Protein AF-A0A8J5IHJ0-F1 (afdb_monomer)

pLDDT: mean 72.09, std 21.09, range [28.72, 98.62]

Sequence (295 aa):
MRREESEAVAAFLEDISGFLDDEADQRTSTSAVTPAHHLAHSVSNETLASHVTNHNTVRQENEKQETTKGSLPEDEAEWKRALRNLKAGKRRDAYRKRLKAEWQTLRCEEVELAARLEDRRTRNQGGMAHSAWRAIAMRQLEGWRVAEAQQEKLKTAVKRRRELIQDAEDMIRKRLKEMDQVRGESSCLDKRIRPEPADKRLFEAYLNELDAIYARTDAVFQSCETEPKMGPYLNTTPLKKRDGDIEYYENVGVLHVPFDFKRTCLALWEITRQPYRQLDREEFNGVEDAENTIA

Secondary structure (DSSP, 8-state):
-HHHHHHHHHHHHHHHHHHHHHHHHHHHTT------------------------------------------SHHHHHHHHHHHHHHHHHHHHHHHHHHHHHHHHHHHHHHHHHHHHHHHHHHHHT-HHHHHHHHHHHHHHHHHHHHHHHHHHHHHHHHHHHHHHHHHHHHHHHHHHHHHHHHHH-TTS-------HHHHHHHHHHHHHHHHHHHHHHHHHHHS----EE--TTS-PPEEEEETTEEEEE--EE---SS-HHHHHHHHHHHHT-GGG-TTPPP-TT-S-TTT---

Foldseek 3Di:
DVVVVVVVVVVVVVVVVVVVVVVVVVVPVPDPDDDDDDDDDDDDDDDDDDDDDDDPDDDDDDDDDDDDDDDDDVVVVVVVVVVVVVVVVVVVVVVVVVVVVVVVVVVVVVVVVVVVVVVVVVVVVPPPVVVVVVVVVVVVVVVVVVVVVVVVVVVVVVVVVVVVVVVVVVVVVVVVVVVVVCVVVDVDPPPPVPPDPVNVVVVVVVVVVVVVVVVVVVVVVVVPPDDQDADDDPDDDFDFDDDPPDIDTHDRHDDDDPDDPVVVVVVVVVVVPDPVVPPDDDFDPPDPCPPPDTD

Organism: NCBI:txid2496075

Radius of gyration: 58.48 Å; Cα contacts (8 Å, |Δi|>4): 52; chains: 1; bounding box: 170×56×126 Å

Solvent-accessible surface area (backbone atoms only — not comparable to full-atom values): 18364 Å² total; per-residue (Å²): 107,81,64,61,52,52,50,52,52,48,54,53,51,50,53,51,47,52,60,51,48,62,60,46,56,72,60,57,80,76,68,90,78,89,84,86,84,88,83,78,90,79,90,78,91,84,88,85,88,83,88,82,79,86,77,87,78,87,74,90,74,89,80,80,93,80,88,84,86,89,80,79,72,54,69,65,52,48,52,54,48,52,53,50,49,51,52,49,46,53,51,52,53,53,50,52,52,50,53,52,50,52,51,51,51,52,52,52,50,50,55,51,51,52,50,52,49,50,53,51,46,57,59,56,74,65,32,68,64,60,55,48,50,50,52,50,52,53,51,49,52,52,51,49,53,54,51,50,57,50,48,53,54,49,52,53,51,51,50,52,53,49,51,52,50,51,52,50,50,50,51,51,54,48,52,51,52,48,53,54,52,49,50,73,80,41,90,76,79,76,71,64,81,67,64,48,79,64,52,48,50,50,52,52,49,52,51,53,52,47,51,54,50,50,52,51,50,49,52,50,56,64,67,48,86,62,79,71,43,84,48,76,87,85,78,69,77,60,48,78,45,71,60,90,92,47,74,46,68,51,76,65,73,40,83,85,68,97,54,58,69,69,63,46,52,53,52,51,55,56,56,74,67,42,71,92,79,48,96,84,72,78,81,54,86,86,55,96,54,64,88,86,47,92,83

Structure (mmCIF, N/CA/C/O backbone):
data_AF-A0A8J5IHJ0-F1
#
_entry.id   AF-A0A8J5IHJ0-F1
#
loop_
_atom_site.group_PDB
_atom_site.id
_atom_site.type_symbol
_atom_site.label_atom_id
_atom_site.label_alt_id
_atom_site.label_comp_id
_atom_site.label_asym_id
_atom_site.label_entity_id
_atom_site.label_seq_id
_atom_site.pdbx_PDB_ins_code
_atom_site.Cartn_x
_atom_site.Cartn_y
_atom_site.Cartn_z
_atom_site.occupancy
_atom_site.B_iso_or_equiv
_atom_site.auth_seq_id
_atom_site.auth_comp_id
_atom_site.auth_asym_id
_atom_site.auth_atom_id
_atom_site.pdbx_PDB_model_num
ATOM 1 N N . MET A 1 1 ? 14.275 -16.047 5.106 1.00 51.00 1 MET A N 1
ATOM 2 C CA . MET A 1 1 ? 13.501 -15.101 4.276 1.00 51.00 1 MET A CA 1
ATOM 3 C C . MET A 1 1 ? 14.128 -13.709 4.210 1.00 51.00 1 MET A C 1
ATOM 5 O O . MET A 1 1 ? 14.878 -13.484 3.281 1.00 51.00 1 MET A O 1
ATOM 9 N N . ARG A 1 2 ? 13.973 -12.801 5.194 1.00 55.19 2 ARG A N 1
ATOM 10 C CA . ARG A 1 2 ? 14.485 -11.409 5.061 1.00 55.19 2 ARG A CA 1
ATOM 11 C C . ARG A 1 2 ? 16.011 -11.234 4.917 1.00 55.19 2 ARG A C 1
ATOM 13 O O . ARG A 1 2 ? 16.433 -10.209 4.403 1.00 55.19 2 ARG A O 1
ATOM 20 N N . ARG A 1 3 ? 16.829 -12.183 5.394 1.00 57.03 3 ARG A N 1
ATOM 21 C CA . ARG A 1 3 ? 18.301 -12.132 5.246 1.00 57.03 3 ARG A CA 1
ATOM 22 C C . ARG A 1 3 ? 18.774 -12.634 3.882 1.00 57.03 3 ARG A C 1
ATOM 24 O O . ARG A 1 3 ? 19.629 -12.007 3.276 1.00 57.03 3 ARG A O 1
ATOM 31 N N . GLU A 1 4 ? 18.171 -13.711 3.395 1.00 63.69 4 GLU A N 1
ATOM 32 C CA . GLU A 1 4 ? 18.504 -14.301 2.091 1.00 63.69 4 GLU A CA 1
ATOM 33 C C . GLU A 1 4 ? 18.111 -13.354 0.951 1.00 63.69 4 GLU A C 1
ATOM 35 O O . GLU A 1 4 ? 18.852 -13.201 -0.010 1.00 63.69 4 GLU A O 1
ATOM 40 N N . GLU A 1 5 ? 16.993 -12.636 1.095 1.00 66.62 5 GLU A N 1
ATOM 41 C CA . GLU A 1 5 ? 16.577 -11.607 0.136 1.00 66.62 5 GLU A CA 1
ATOM 42 C C . GLU A 1 5 ? 17.522 -10.398 0.136 1.00 66.62 5 GLU A C 1
ATOM 44 O O . GLU A 1 5 ? 17.843 -9.878 -0.928 1.00 66.62 5 GLU A O 1
ATOM 49 N N . SER A 1 6 ? 18.023 -9.966 1.302 1.00 69.44 6 SER A N 1
ATOM 50 C CA . SER A 1 6 ? 19.007 -8.876 1.361 1.00 69.44 6 SER A CA 1
ATOM 51 C C . SER A 1 6 ? 20.364 -9.275 0.783 1.00 69.44 6 SER A C 1
ATOM 53 O O . SER A 1 6 ? 21.037 -8.443 0.185 1.00 69.44 6 SER A O 1
ATOM 55 N N . GLU A 1 7 ? 20.749 -10.541 0.935 1.00 74.56 7 GLU A N 1
ATOM 56 C CA . GLU A 1 7 ? 22.003 -11.084 0.410 1.00 74.56 7 GLU A CA 1
ATOM 57 C C . GLU A 1 7 ? 21.925 -11.278 -1.109 1.00 74.56 7 GLU A C 1
ATOM 59 O O . GLU A 1 7 ? 22.855 -10.919 -1.821 1.00 74.56 7 GLU A O 1
ATOM 64 N N . ALA A 1 8 ? 20.771 -11.712 -1.627 1.00 74.19 8 ALA A N 1
ATOM 65 C CA . ALA A 1 8 ? 20.515 -11.786 -3.063 1.00 74.19 8 ALA A CA 1
ATOM 66 C C . ALA A 1 8 ? 20.478 -10.399 -3.731 1.00 74.19 8 ALA A C 1
ATOM 68 O O . ALA A 1 8 ? 21.003 -10.229 -4.830 1.00 74.19 8 ALA A O 1
ATOM 69 N N . VAL A 1 9 ? 19.891 -9.393 -3.072 1.00 76.25 9 VAL A N 1
ATOM 70 C CA . VAL A 1 9 ? 19.887 -8.006 -3.571 1.00 76.25 9 VAL A CA 1
ATOM 71 C C . VAL A 1 9 ? 21.290 -7.398 -3.517 1.00 76.25 9 VAL A C 1
ATOM 73 O O . VAL A 1 9 ? 21.685 -6.724 -4.463 1.00 76.25 9 VAL A O 1
ATOM 76 N N . ALA A 1 10 ? 22.059 -7.661 -2.458 1.00 79.12 10 ALA A N 1
ATOM 77 C CA . ALA A 1 10 ? 23.455 -7.236 -2.367 1.00 79.12 10 ALA A CA 1
ATOM 78 C C . ALA A 1 10 ? 24.323 -7.879 -3.460 1.00 79.12 10 ALA A C 1
ATOM 80 O O . ALA A 1 10 ? 25.020 -7.154 -4.163 1.00 79.12 10 ALA A O 1
ATOM 81 N N . ALA A 1 11 ? 24.204 -9.193 -3.675 1.00 80.88 11 ALA A N 1
ATOM 82 C CA . ALA A 1 11 ? 24.932 -9.903 -4.727 1.00 80.88 11 ALA A CA 1
ATOM 83 C C . ALA A 1 11 ? 24.573 -9.392 -6.134 1.00 80.88 11 ALA A C 1
ATOM 85 O O . ALA A 1 11 ? 25.443 -9.235 -6.983 1.00 80.88 11 ALA A O 1
ATOM 86 N N . PHE A 1 12 ? 23.298 -9.075 -6.378 1.00 82.31 12 PHE A N 1
ATOM 87 C CA . PHE A 1 12 ? 22.853 -8.495 -7.647 1.00 82.31 12 PHE A CA 1
ATOM 88 C C . PHE A 1 12 ? 23.397 -7.077 -7.877 1.00 82.31 12 PHE A C 1
ATOM 90 O O . PHE A 1 12 ? 23.766 -6.725 -8.995 1.00 82.31 12 PHE A O 1
ATOM 97 N N . LEU A 1 13 ? 23.458 -6.249 -6.831 1.00 82.62 13 LEU A N 1
ATOM 98 C CA . LEU A 1 13 ? 24.040 -4.909 -6.926 1.00 82.62 13 LEU A CA 1
ATOM 99 C C . LEU A 1 13 ? 25.563 -4.954 -7.108 1.00 82.62 13 LEU A C 1
ATOM 101 O O . LEU A 1 13 ? 26.097 -4.108 -7.820 1.00 82.62 13 LEU A O 1
ATOM 105 N N . GLU A 1 14 ? 26.235 -5.946 -6.520 1.00 81.50 14 GLU A N 1
ATOM 106 C CA . GLU A 1 14 ? 27.671 -6.184 -6.689 1.00 81.50 14 GLU A CA 1
ATOM 107 C C . GLU A 1 14 ? 28.011 -6.617 -8.127 1.00 81.50 14 GLU A C 1
ATOM 109 O O . GLU A 1 14 ? 28.931 -6.069 -8.736 1.00 81.50 14 GLU A O 1
ATOM 114 N N . ASP A 1 15 ? 27.200 -7.498 -8.719 1.00 80.69 15 ASP A N 1
ATOM 115 C CA . ASP A 1 15 ? 27.321 -7.924 -10.123 1.00 80.69 15 ASP A CA 1
ATOM 116 C C . ASP A 1 15 ? 27.108 -6.749 -11.100 1.00 80.69 15 ASP A C 1
ATOM 118 O O . ASP A 1 15 ? 27.848 -6.574 -12.070 1.00 80.69 15 ASP A O 1
ATOM 122 N N . ILE A 1 16 ? 26.158 -5.852 -10.796 1.00 76.69 16 ILE A N 1
ATOM 123 C CA . ILE A 1 16 ? 25.953 -4.616 -11.569 1.00 76.69 16 ILE A CA 1
ATOM 124 C C . ILE A 1 16 ? 27.129 -3.647 -11.408 1.00 76.69 16 ILE A C 1
ATOM 126 O O . ILE A 1 16 ? 27.509 -3.007 -12.390 1.00 76.69 16 ILE A O 1
ATOM 130 N N . SER A 1 17 ? 27.707 -3.513 -10.209 1.00 74.12 17 SER A N 1
ATOM 131 C CA . SER A 1 17 ? 28.897 -2.672 -10.029 1.00 74.12 17 SER A CA 1
ATOM 132 C C . SER A 1 17 ? 30.105 -3.227 -10.779 1.00 74.12 17 SER A C 1
ATOM 134 O O . SER A 1 17 ? 30.751 -2.464 -11.486 1.00 74.12 17 SER A O 1
ATOM 136 N N . GLY A 1 18 ? 30.330 -4.546 -10.752 1.00 70.38 18 GLY A N 1
ATOM 137 C CA . GLY A 1 18 ? 31.399 -5.187 -11.521 1.00 70.38 18 GLY A CA 1
ATOM 138 C C . GLY A 1 18 ? 31.241 -4.975 -13.029 1.00 70.38 18 GLY A C 1
ATOM 139 O O . GLY A 1 18 ? 32.202 -4.637 -13.711 1.00 70.38 18 GLY A O 1
ATOM 140 N N . PHE A 1 19 ? 30.010 -5.052 -13.544 1.00 63.03 19 PHE A N 1
ATOM 141 C CA . PHE A 1 19 ? 29.715 -4.779 -14.954 1.00 63.03 19 PHE A CA 1
ATOM 142 C C . PHE A 1 19 ? 29.943 -3.308 -15.358 1.00 63.03 19 PHE A C 1
ATOM 144 O O . PHE A 1 19 ? 30.283 -3.023 -16.508 1.00 63.03 19 PHE A O 1
ATOM 151 N N . LEU A 1 20 ? 29.744 -2.361 -14.435 1.00 61.97 20 LEU A N 1
ATOM 152 C CA . LEU A 1 20 ? 29.983 -0.932 -14.668 1.00 61.97 20 LEU A CA 1
ATOM 153 C C . LEU A 1 20 ? 31.464 -0.553 -14.517 1.00 61.97 20 LEU A C 1
ATOM 155 O O . LEU A 1 20 ? 31.940 0.308 -15.261 1.00 61.97 20 LEU A O 1
ATOM 159 N N . ASP A 1 21 ? 32.190 -1.213 -13.616 1.00 61.81 21 ASP A N 1
ATOM 160 C CA . ASP A 1 21 ? 33.627 -1.016 -13.408 1.00 61.81 21 ASP A CA 1
ATOM 161 C C . ASP A 1 21 ? 34.455 -1.646 -14.547 1.00 61.81 21 ASP A C 1
ATOM 163 O O . ASP A 1 21 ? 35.392 -1.014 -15.041 1.00 61.81 21 ASP A O 1
ATOM 167 N N . ASP A 1 22 ? 34.026 -2.787 -15.105 1.00 52.09 22 ASP A N 1
ATOM 168 C CA . ASP A 1 22 ? 34.596 -3.364 -16.337 1.00 52.09 22 ASP A CA 1
ATOM 169 C C . ASP A 1 22 ? 34.427 -2.433 -17.564 1.00 52.09 22 ASP A C 1
ATOM 171 O O . ASP A 1 22 ? 35.231 -2.464 -18.505 1.00 52.09 22 ASP A O 1
ATOM 175 N N . GLU A 1 23 ? 33.408 -1.558 -17.569 1.00 51.25 23 GLU A N 1
ATOM 176 C CA . GLU A 1 23 ? 33.230 -0.520 -18.599 1.00 51.25 23 GLU A CA 1
ATOM 177 C C . GLU A 1 23 ? 34.094 0.731 -18.340 1.00 51.25 23 GLU A C 1
ATOM 179 O O . GLU A 1 23 ? 34.369 1.499 -19.273 1.00 51.25 23 GLU A O 1
ATOM 184 N N . ALA A 1 24 ? 34.528 0.948 -17.092 1.00 51.19 24 ALA A N 1
ATOM 185 C CA . ALA A 1 24 ? 35.381 2.060 -16.678 1.00 51.19 24 ALA A CA 1
ATOM 186 C C . ALA A 1 24 ? 36.876 1.754 -16.885 1.00 51.19 24 ALA A C 1
ATOM 188 O O . ALA A 1 24 ? 37.605 2.626 -17.370 1.00 51.19 24 ALA A O 1
ATOM 189 N N . ASP A 1 25 ? 37.319 0.516 -16.649 1.00 46.59 25 ASP A N 1
ATOM 190 C CA . ASP A 1 25 ? 38.717 0.096 -16.847 1.00 46.59 25 ASP A CA 1
ATOM 191 C C . ASP A 1 25 ? 39.128 0.007 -18.328 1.00 46.59 25 ASP A C 1
ATOM 193 O O . ASP A 1 25 ? 40.290 0.236 -18.690 1.00 46.59 25 ASP A O 1
ATOM 197 N N . GLN A 1 26 ? 38.161 -0.180 -19.234 1.00 49.53 26 GLN A N 1
ATOM 198 C CA . GLN A 1 26 ? 38.391 -0.017 -20.676 1.00 49.53 26 GLN A CA 1
ATOM 199 C C . GLN A 1 26 ? 38.564 1.452 -21.101 1.00 49.53 26 GLN A C 1
ATOM 201 O O . GLN A 1 26 ? 39.074 1.711 -22.191 1.00 49.53 26 GLN A O 1
ATOM 206 N N . ARG A 1 27 ? 38.174 2.428 -20.267 1.00 48.38 27 ARG A N 1
ATOM 207 C CA . ARG A 1 27 ? 38.328 3.868 -20.556 1.00 48.38 27 ARG A CA 1
ATOM 208 C C . ARG A 1 27 ? 39.596 4.476 -19.945 1.00 48.38 27 ARG A C 1
ATOM 210 O O . ARG A 1 27 ? 40.065 5.496 -20.446 1.00 48.38 27 ARG A O 1
ATOM 217 N N . THR A 1 28 ? 40.173 3.876 -18.903 1.00 42.22 28 THR A N 1
ATOM 218 C CA . THR A 1 28 ? 41.346 4.416 -18.181 1.00 42.22 28 THR A CA 1
ATOM 219 C C . THR A 1 28 ? 42.693 3.928 -18.722 1.00 42.22 28 THR A C 1
ATOM 221 O O . THR A 1 28 ? 43.698 4.618 -18.546 1.00 42.22 28 THR A O 1
ATOM 224 N N . SER A 1 29 ? 42.735 2.826 -19.481 1.00 40.38 29 SER A N 1
ATOM 225 C CA . SER A 1 29 ? 43.974 2.352 -20.132 1.00 40.38 29 SER A CA 1
ATOM 226 C C . SER A 1 29 ? 44.458 3.238 -21.300 1.00 40.38 29 SER A C 1
ATOM 228 O O . SER A 1 29 ? 45.589 3.095 -21.759 1.00 40.38 29 SER A O 1
ATOM 230 N N . THR A 1 30 ? 43.657 4.207 -21.754 1.00 41.47 30 THR A N 1
ATOM 231 C CA . THR A 1 30 ? 44.031 5.203 -22.777 1.00 41.47 30 THR A CA 1
ATOM 232 C C . THR A 1 30 ? 44.053 6.622 -22.211 1.00 41.47 30 THR A C 1
ATOM 234 O O . THR A 1 30 ? 43.478 7.539 -22.784 1.00 41.47 30 THR A O 1
ATOM 237 N N . SER A 1 31 ? 44.693 6.844 -21.064 1.00 38.94 31 SER A N 1
ATOM 238 C CA . SER A 1 31 ? 44.961 8.209 -20.595 1.00 38.94 31 SER A CA 1
ATOM 239 C C . SER A 1 31 ? 46.266 8.289 -19.808 1.00 38.94 31 SER A C 1
ATOM 241 O O . SER A 1 31 ? 46.284 8.528 -18.605 1.00 38.94 31 SER A O 1
ATOM 243 N N . ALA A 1 32 ? 47.383 8.139 -20.517 1.00 40.00 32 ALA A N 1
ATOM 244 C CA . ALA A 1 32 ? 48.682 8.617 -20.061 1.00 40.00 32 ALA A CA 1
ATOM 245 C C . ALA A 1 32 ? 49.351 9.431 -21.176 1.00 40.00 32 ALA A C 1
ATOM 247 O O . ALA A 1 32 ? 50.320 8.991 -21.786 1.00 40.00 32 ALA A O 1
ATOM 248 N N . VAL A 1 33 ? 48.826 10.631 -21.440 1.00 36.44 33 VAL A N 1
ATOM 249 C CA . VAL A 1 33 ? 49.627 11.740 -21.977 1.00 36.44 33 VAL A CA 1
ATOM 250 C C . VAL A 1 33 ? 49.230 13.010 -21.230 1.00 36.44 33 VAL A C 1
ATOM 252 O O . VAL A 1 33 ? 48.084 13.451 -21.261 1.00 36.44 33 VAL A O 1
ATOM 255 N N . THR A 1 34 ? 50.202 13.549 -20.506 1.00 34.00 34 THR A N 1
ATOM 256 C CA . THR A 1 34 ? 50.164 14.789 -19.731 1.00 34.00 34 THR A CA 1
ATOM 257 C C . THR A 1 34 ? 49.938 16.026 -20.617 1.00 34.00 34 THR A C 1
ATOM 259 O O . THR A 1 34 ? 50.354 16.028 -21.778 1.00 34.00 34 THR A O 1
ATOM 262 N N . PRO A 1 35 ? 49.323 17.102 -20.083 1.00 45.34 35 PRO A N 1
ATOM 263 C CA . PRO A 1 35 ? 48.942 18.275 -20.859 1.00 45.34 35 PRO A CA 1
ATOM 264 C C . PRO A 1 35 ? 49.877 19.486 -20.685 1.00 45.34 35 PRO A C 1
ATOM 266 O O . PRO A 1 35 ? 50.593 19.619 -19.697 1.00 45.34 35 PRO A O 1
ATOM 269 N N . ALA A 1 36 ? 49.686 20.412 -21.632 1.00 31.64 36 ALA A N 1
ATOM 270 C CA . ALA A 1 36 ? 49.948 21.853 -21.606 1.00 31.64 36 ALA A CA 1
ATOM 271 C C . ALA A 1 36 ? 51.378 22.343 -21.903 1.00 31.64 36 ALA A C 1
ATOM 273 O O . ALA A 1 36 ? 52.287 22.204 -21.101 1.00 31.64 36 ALA A O 1
ATOM 274 N N . HIS A 1 37 ? 51.521 23.074 -23.014 1.00 33.06 37 HIS A N 1
ATOM 275 C CA . HIS A 1 37 ? 51.575 24.537 -22.937 1.00 33.06 37 HIS A CA 1
ATOM 276 C C . HIS A 1 37 ? 50.974 25.189 -24.194 1.00 33.06 37 HIS A C 1
ATOM 278 O O . HIS A 1 37 ? 51.121 24.712 -25.316 1.00 33.06 37 HIS A O 1
ATOM 284 N N . HIS A 1 38 ? 50.238 26.267 -23.932 1.00 35.25 38 HIS A N 1
ATOM 285 C CA . HIS A 1 38 ? 49.479 27.108 -24.848 1.00 35.25 38 HIS A CA 1
ATOM 286 C C . HIS A 1 38 ? 50.356 27.823 -25.883 1.00 35.25 38 HIS A C 1
ATOM 288 O O . HIS A 1 38 ? 51.433 28.312 -25.552 1.00 35.25 38 HIS A O 1
ATOM 294 N N . LEU A 1 39 ? 49.822 28.009 -27.093 1.00 31.06 39 LEU A N 1
ATOM 295 C CA . LEU A 1 39 ? 50.312 29.000 -28.049 1.00 31.06 39 LEU A CA 1
ATOM 296 C C . LEU A 1 39 ? 49.137 29.864 -28.512 1.00 31.06 39 LEU A C 1
ATOM 298 O O . LEU A 1 39 ? 48.310 29.453 -29.323 1.00 31.06 39 LEU A O 1
ATOM 302 N N . ALA A 1 40 ? 49.072 31.062 -27.933 1.00 33.19 40 ALA A N 1
ATOM 303 C CA . ALA A 1 40 ? 48.407 32.204 -28.529 1.00 33.19 40 ALA A CA 1
ATOM 304 C C . ALA A 1 40 ? 49.374 32.886 -29.508 1.00 33.19 40 ALA A C 1
ATOM 306 O O . ALA A 1 40 ? 50.591 32.870 -29.331 1.00 33.19 40 ALA A O 1
ATOM 307 N N . HIS A 1 41 ? 48.781 33.463 -30.544 1.00 36.66 41 HIS A N 1
ATOM 308 C CA . HIS A 1 41 ? 49.383 34.219 -31.633 1.00 36.66 41 HIS A CA 1
ATOM 309 C C . HIS A 1 41 ? 50.489 35.203 -31.216 1.00 36.66 41 HIS A C 1
ATOM 311 O O . HIS A 1 41 ? 50.294 35.999 -30.303 1.00 36.66 41 HIS A O 1
ATOM 317 N N . SER A 1 42 ? 51.567 35.267 -32.005 1.00 28.72 42 SER A N 1
ATOM 318 C CA . SER A 1 42 ? 52.134 36.551 -32.434 1.00 28.72 42 SER A CA 1
ATOM 319 C C . SER A 1 42 ? 53.009 36.375 -33.675 1.00 28.72 42 SER A C 1
ATOM 321 O O . SER A 1 42 ? 53.866 35.496 -33.743 1.00 28.72 42 SER A O 1
ATOM 323 N N . VAL A 1 43 ? 52.746 37.222 -34.663 1.00 37.44 43 VAL A N 1
ATOM 324 C CA . VAL A 1 43 ? 53.529 37.426 -35.880 1.00 37.44 43 VAL A CA 1
ATOM 325 C C . VAL A 1 43 ? 54.728 38.302 -35.520 1.00 37.44 43 VAL A C 1
ATOM 327 O O . VAL A 1 43 ? 54.517 39.361 -34.943 1.00 37.44 43 VAL A O 1
ATOM 330 N N . SER A 1 44 ? 55.940 37.879 -35.892 1.00 32.47 44 SER A N 1
ATOM 331 C CA . SER A 1 44 ? 57.067 38.764 -36.226 1.00 32.47 44 SER A CA 1
ATOM 332 C C . SER A 1 44 ? 58.134 37.994 -37.016 1.00 32.47 44 SER A C 1
ATOM 334 O O . SER A 1 44 ? 58.869 37.167 -36.492 1.00 32.47 44 SER A O 1
ATOM 336 N N . ASN A 1 45 ? 58.138 38.253 -38.318 1.00 37.47 45 ASN A N 1
ATOM 337 C CA . ASN A 1 45 ? 59.278 38.404 -39.222 1.00 37.47 45 ASN A CA 1
ATOM 338 C C . ASN A 1 45 ? 60.661 38.582 -38.564 1.00 37.47 45 ASN A C 1
ATOM 340 O O . ASN A 1 45 ? 60.854 39.551 -37.843 1.00 37.47 45 ASN A O 1
ATOM 344 N N . GLU A 1 46 ? 61.639 37.755 -38.965 1.00 31.61 46 GLU A N 1
ATOM 345 C CA . GLU A 1 46 ? 62.953 38.219 -39.437 1.00 31.61 46 GLU A CA 1
ATOM 346 C C . GLU A 1 46 ? 63.775 37.114 -40.130 1.00 31.61 46 GLU A C 1
ATOM 348 O O . GLU A 1 46 ? 63.628 35.915 -39.906 1.00 31.61 46 GLU A O 1
ATOM 353 N N . THR A 1 47 ? 64.597 37.591 -41.053 1.00 38.84 47 THR A N 1
ATOM 354 C CA . THR A 1 47 ? 65.347 36.933 -42.123 1.00 38.84 47 THR A CA 1
ATOM 355 C C . THR A 1 47 ? 66.708 36.430 -41.635 1.00 38.84 47 THR A C 1
ATOM 357 O O . THR A 1 47 ? 67.409 37.224 -41.026 1.00 38.84 47 THR A O 1
ATOM 360 N N . LEU A 1 48 ? 67.156 35.212 -41.997 1.00 32.16 48 LEU A N 1
ATOM 361 C CA . LEU A 1 48 ? 68.537 34.955 -42.476 1.00 32.16 48 LEU A CA 1
ATOM 362 C C . LEU A 1 48 ? 68.804 33.494 -42.909 1.00 32.16 48 LEU A C 1
ATOM 364 O O . LEU A 1 48 ? 68.723 32.549 -42.136 1.00 32.16 48 LEU A O 1
ATOM 368 N N . ALA A 1 49 ? 69.146 33.388 -44.196 1.00 34.47 49 ALA A N 1
ATOM 369 C CA . ALA A 1 49 ? 69.986 32.432 -44.921 1.00 34.47 49 ALA A CA 1
ATOM 370 C C . ALA A 1 49 ? 70.357 31.057 -44.315 1.00 34.47 49 ALA A C 1
ATOM 372 O O . ALA A 1 49 ? 71.137 30.942 -43.377 1.00 34.47 49 ALA A O 1
ATOM 373 N N . SER A 1 50 ? 70.047 30.002 -45.073 1.00 35.22 50 SER A N 1
ATOM 374 C CA . SER A 1 50 ? 71.091 29.083 -45.556 1.00 35.22 50 SER A CA 1
ATOM 375 C C . SER A 1 50 ? 70.651 28.406 -46.857 1.00 35.22 50 SER A C 1
ATOM 377 O O . SER A 1 50 ? 69.725 27.604 -46.919 1.00 35.22 50 SER A O 1
ATOM 379 N N . HIS A 1 51 ? 71.327 28.813 -47.926 1.00 35.09 51 HIS A N 1
ATOM 380 C CA . HIS A 1 51 ? 71.264 28.252 -49.266 1.00 35.09 51 HIS A CA 1
ATOM 381 C C . HIS A 1 51 ? 71.977 26.888 -49.249 1.00 35.09 51 HIS A C 1
ATOM 383 O O . HIS A 1 51 ? 73.178 26.840 -48.990 1.00 35.09 51 HIS A O 1
ATOM 389 N N . VAL A 1 52 ? 71.280 25.790 -49.552 1.00 34.38 52 VAL A N 1
ATOM 390 C CA . VAL A 1 52 ? 71.931 24.546 -49.996 1.00 34.38 52 VAL A CA 1
ATOM 391 C C . VAL A 1 52 ? 71.547 24.332 -51.448 1.00 34.38 52 VAL A C 1
ATOM 393 O O . VAL A 1 52 ? 70.472 23.845 -51.791 1.00 34.38 52 VAL A O 1
ATOM 396 N N . THR A 1 53 ? 72.444 24.796 -52.304 1.00 33.28 53 THR A N 1
ATOM 397 C CA . THR A 1 53 ? 72.393 24.653 -53.751 1.00 33.28 53 THR A CA 1
ATOM 398 C C . THR A 1 53 ? 72.735 23.205 -54.106 1.00 33.28 53 THR A C 1
ATOM 400 O O . THR A 1 53 ? 73.837 22.734 -53.832 1.00 33.28 53 THR A O 1
ATOM 403 N N . ASN A 1 54 ? 71.791 22.496 -54.726 1.00 39.00 54 ASN A N 1
ATOM 404 C CA . ASN A 1 54 ? 72.052 21.229 -55.403 1.00 39.00 54 ASN A CA 1
ATOM 405 C C . ASN A 1 54 ? 72.983 21.482 -56.598 1.00 39.00 54 ASN A C 1
ATOM 407 O O . ASN A 1 54 ? 72.554 22.043 -57.604 1.00 39.00 54 ASN A O 1
ATOM 411 N N . HIS A 1 55 ? 74.235 21.034 -56.510 1.00 33.91 55 HIS A N 1
ATOM 412 C CA . HIS A 1 55 ? 75.102 20.880 -57.675 1.00 33.91 55 HIS A CA 1
ATOM 413 C C . HIS A 1 55 ? 75.058 19.426 -58.150 1.00 33.91 55 HIS A C 1
ATOM 415 O O . HIS A 1 55 ? 75.721 18.549 -57.603 1.00 33.91 55 HIS A O 1
ATOM 421 N N . ASN A 1 56 ? 74.279 19.186 -59.206 1.00 3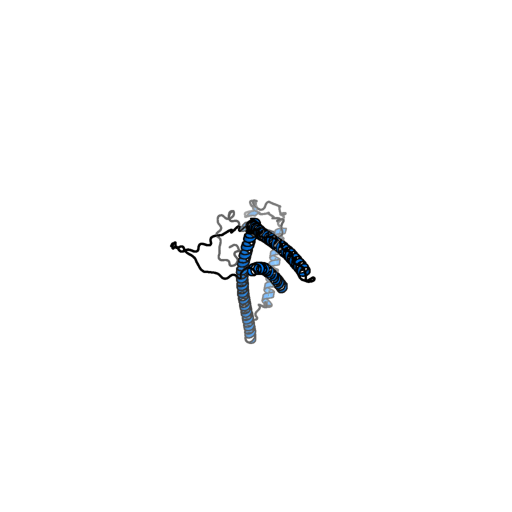8.34 56 ASN A N 1
ATOM 422 C CA . ASN A 1 56 ? 74.495 18.048 -60.091 1.00 38.34 56 ASN A CA 1
ATOM 423 C C . ASN A 1 56 ? 75.719 18.360 -60.959 1.00 38.34 56 ASN A C 1
ATOM 425 O O . ASN A 1 56 ? 75.618 19.119 -61.921 1.00 38.34 56 ASN A O 1
ATOM 429 N N . THR A 1 57 ? 76.865 17.769 -60.631 1.00 33.47 57 THR A N 1
ATOM 430 C CA . THR A 1 57 ? 78.040 17.770 -61.509 1.00 33.47 57 THR A CA 1
ATOM 431 C C . THR A 1 57 ? 78.036 16.482 -62.324 1.00 33.47 57 THR A C 1
ATOM 433 O O . THR A 1 57 ? 78.441 15.424 -61.847 1.00 33.47 57 THR A O 1
ATOM 436 N N . VAL A 1 58 ? 77.580 16.575 -63.573 1.00 38.16 58 VAL A N 1
ATOM 437 C CA . VAL A 1 58 ? 77.967 15.632 -64.627 1.00 38.16 58 VAL A CA 1
ATOM 438 C C . VAL A 1 58 ? 79.404 15.980 -65.008 1.00 38.16 58 VAL A C 1
ATOM 440 O O . VAL A 1 58 ? 79.647 17.017 -65.618 1.00 38.16 58 VAL A O 1
ATOM 443 N N . ARG A 1 59 ? 80.360 15.130 -64.631 1.00 32.66 59 ARG A N 1
ATOM 444 C CA . ARG A 1 59 ? 81.728 15.157 -65.156 1.00 32.66 59 ARG A CA 1
ATOM 445 C C . ARG A 1 59 ? 81.934 13.859 -65.926 1.00 32.66 59 ARG A C 1
ATOM 447 O O . ARG A 1 59 ? 82.112 12.798 -65.338 1.00 32.66 59 ARG A O 1
ATOM 454 N N . GLN A 1 60 ? 81.804 13.954 -67.248 1.00 40.25 60 GLN A N 1
ATOM 455 C CA . GLN A 1 60 ? 82.388 12.986 -68.166 1.00 40.25 60 GLN A CA 1
ATOM 456 C C . GLN A 1 60 ? 83.901 13.163 -68.106 1.00 40.25 60 GLN A C 1
ATOM 458 O O . GLN A 1 60 ? 84.405 14.204 -68.513 1.00 40.25 60 GLN A O 1
ATOM 463 N N . GLU A 1 61 ? 84.609 12.140 -67.646 1.00 34.06 61 GLU A N 1
ATOM 464 C CA . GLU A 1 61 ? 86.010 11.940 -67.993 1.00 34.06 61 GLU A CA 1
ATOM 465 C C . GLU A 1 61 ? 86.147 10.535 -68.569 1.00 34.06 61 GLU A C 1
ATOM 467 O O . GLU A 1 61 ? 85.969 9.524 -67.891 1.00 34.06 61 GLU A O 1
ATOM 472 N N . ASN A 1 62 ? 86.390 10.509 -69.879 1.00 39.84 62 ASN A N 1
ATOM 473 C CA . ASN A 1 62 ? 87.096 9.424 -70.534 1.00 39.84 62 ASN A CA 1
ATOM 474 C C . ASN A 1 62 ? 88.469 9.308 -69.877 1.00 39.84 62 ASN A C 1
ATOM 476 O O . ASN A 1 62 ? 89.182 10.303 -69.874 1.00 39.84 62 ASN A O 1
ATOM 480 N N . GLU A 1 63 ? 88.893 8.109 -69.485 1.00 37.25 63 GLU A N 1
ATOM 481 C CA . GLU A 1 63 ? 90.277 7.716 -69.740 1.00 37.25 63 GLU A CA 1
ATOM 482 C C . GLU A 1 63 ? 90.477 6.195 -69.725 1.00 37.25 63 GLU A C 1
ATOM 484 O O . GLU A 1 63 ? 90.201 5.485 -68.763 1.00 37.25 63 GLU A O 1
ATOM 489 N N . LYS A 1 64 ? 90.879 5.746 -70.917 1.00 36.81 64 LYS A N 1
ATOM 490 C CA . LYS A 1 64 ? 91.718 4.614 -71.314 1.00 36.81 64 LYS A CA 1
ATOM 491 C C . LYS A 1 64 ? 91.968 3.489 -70.303 1.00 36.81 64 LYS A C 1
ATOM 493 O O . LYS A 1 64 ? 92.609 3.645 -69.273 1.00 36.81 64 LYS A O 1
ATOM 498 N N . GLN A 1 65 ? 91.590 2.298 -70.763 1.00 40.12 65 GLN A N 1
ATOM 499 C CA . GLN A 1 65 ? 92.196 1.029 -70.384 1.00 40.12 65 GLN A CA 1
ATOM 500 C C . GLN A 1 65 ? 93.702 1.053 -70.666 1.00 40.12 65 GLN A C 1
ATOM 502 O O . GLN A 1 65 ? 94.097 1.280 -71.807 1.00 40.12 65 GLN A O 1
ATOM 507 N N . GLU A 1 66 ? 94.508 0.684 -69.675 1.00 38.72 66 GLU A N 1
ATOM 508 C CA . GLU A 1 66 ? 95.751 -0.043 -69.909 1.00 38.72 66 GLU A CA 1
ATOM 509 C C . GLU A 1 66 ? 95.860 -1.204 -68.921 1.00 38.72 66 GLU A C 1
ATOM 511 O O . GLU A 1 66 ? 95.508 -1.130 -67.746 1.00 38.72 66 GLU A O 1
ATOM 516 N N . THR A 1 67 ? 96.256 -2.329 -69.493 1.00 45.12 67 THR A N 1
ATOM 517 C CA . THR A 1 67 ? 96.312 -3.665 -68.921 1.00 45.12 67 THR A CA 1
ATOM 518 C C . THR A 1 67 ? 97.633 -3.898 -68.204 1.00 45.12 67 THR A C 1
ATOM 520 O O . THR A 1 67 ? 98.669 -3.781 -68.856 1.00 45.12 67 THR A O 1
ATOM 523 N N . THR A 1 68 ? 97.622 -4.436 -66.981 1.00 37.31 68 THR A N 1
ATOM 524 C CA . THR A 1 68 ? 98.738 -5.289 -66.541 1.00 37.31 68 THR A CA 1
ATOM 525 C C . THR A 1 68 ? 98.334 -6.295 -65.468 1.00 37.31 68 THR A C 1
ATOM 527 O O . THR A 1 68 ? 97.532 -6.031 -64.582 1.00 37.31 68 THR A O 1
ATOM 530 N N . LYS A 1 69 ? 98.882 -7.497 -65.641 1.00 43.50 69 LYS A N 1
ATOM 531 C CA . LYS A 1 69 ? 98.583 -8.769 -64.983 1.00 43.50 69 LYS A CA 1
ATOM 532 C C . LYS A 1 69 ? 99.108 -8.843 -63.543 1.00 43.50 69 LYS A C 1
ATOM 534 O O . LYS A 1 69 ? 100.225 -8.408 -63.291 1.00 43.50 69 LYS A O 1
ATOM 539 N N . GLY A 1 70 ? 98.400 -9.612 -62.709 1.00 39.28 70 GLY A N 1
ATOM 540 C CA . GLY A 1 70 ? 99.022 -10.501 -61.720 1.00 39.28 70 GLY A CA 1
ATOM 541 C C . GLY A 1 70 ? 98.703 -10.234 -60.248 1.00 39.28 70 GLY A C 1
ATOM 542 O O . GLY A 1 70 ? 99.524 -9.652 -59.557 1.00 39.28 70 GLY A O 1
ATOM 543 N N . SER A 1 71 ? 97.581 -10.766 -59.751 1.00 41.41 71 SER A N 1
ATOM 544 C CA . SER A 1 71 ? 97.466 -11.392 -58.420 1.00 41.41 71 SER A CA 1
ATOM 545 C C . SER A 1 71 ? 96.136 -12.155 -58.316 1.00 41.41 71 SER A C 1
ATOM 547 O O . SER A 1 71 ? 95.142 -11.774 -58.926 1.00 41.41 71 SER A O 1
ATOM 549 N N . LEU A 1 72 ? 96.158 -13.286 -57.613 1.00 50.03 72 LEU A N 1
ATOM 550 C CA . LEU A 1 72 ? 95.047 -14.215 -57.395 1.00 50.03 72 LEU A CA 1
ATOM 551 C C . LEU A 1 72 ? 93.996 -13.645 -56.400 1.00 50.03 72 LEU A C 1
ATOM 553 O O . LEU A 1 72 ? 94.162 -12.579 -55.823 1.00 50.03 72 LEU A O 1
ATOM 557 N N . PRO A 1 73 ? 92.985 -14.441 -56.031 1.00 52.50 73 PRO A N 1
ATOM 558 C CA . PRO A 1 73 ? 91.549 -14.375 -56.309 1.00 52.50 73 PRO A CA 1
ATOM 559 C C . PRO A 1 73 ? 90.755 -13.357 -55.447 1.00 52.50 73 PRO A C 1
ATOM 561 O O . PRO A 1 73 ? 89.526 -13.461 -55.352 1.00 52.50 73 PRO A O 1
ATOM 564 N N . GLU A 1 74 ? 91.425 -12.414 -54.778 1.00 58.47 74 GLU A N 1
ATOM 565 C CA . GLU A 1 74 ? 90.799 -11.511 -53.800 1.00 58.47 74 GLU A CA 1
ATOM 566 C C . GLU A 1 74 ? 89.830 -10.518 -54.446 1.00 58.47 74 GLU A C 1
ATOM 568 O O . GLU A 1 74 ? 88.697 -10.423 -53.980 1.00 58.47 74 GLU A O 1
ATOM 573 N N . ASP A 1 75 ? 90.177 -9.914 -55.583 1.00 66.31 75 ASP A N 1
ATOM 574 C CA . ASP A 1 75 ? 89.332 -8.907 -56.247 1.00 66.31 75 ASP A CA 1
ATOM 575 C C . ASP A 1 75 ? 88.002 -9.479 -56.763 1.00 66.31 75 ASP A C 1
ATOM 577 O O . ASP A 1 75 ? 86.938 -8.862 -56.656 1.00 66.31 75 ASP A O 1
ATOM 581 N N . GLU A 1 76 ? 88.015 -10.708 -57.288 1.00 72.75 76 GLU A N 1
ATOM 582 C CA . GLU A 1 76 ? 86.791 -11.361 -57.761 1.00 72.75 76 GLU A CA 1
ATOM 583 C C . GLU A 1 76 ? 85.927 -11.845 -56.584 1.00 72.75 76 GLU A C 1
ATOM 585 O O . GLU A 1 76 ? 84.689 -11.792 -56.627 1.00 72.75 76 GLU A O 1
ATOM 590 N N . ALA A 1 77 ? 86.564 -12.299 -55.499 1.00 78.06 77 ALA A N 1
ATOM 591 C CA . ALA A 1 77 ? 85.875 -12.652 -54.265 1.00 78.06 77 ALA A CA 1
ATOM 592 C C . ALA A 1 77 ? 85.249 -11.414 -53.605 1.00 78.06 77 ALA A C 1
ATOM 594 O O . ALA A 1 77 ? 84.105 -11.480 -53.146 1.00 78.06 77 ALA A O 1
ATOM 595 N N . GLU A 1 78 ? 85.949 -10.283 -53.604 1.00 80.94 78 GLU A N 1
ATOM 596 C CA . GLU A 1 78 ? 85.476 -8.988 -53.122 1.00 80.94 78 GLU A CA 1
ATOM 597 C C . GLU A 1 78 ? 84.330 -8.446 -53.966 1.00 80.94 78 GLU A C 1
ATOM 599 O O . GLU A 1 78 ? 83.287 -8.105 -53.406 1.00 80.94 78 GLU A O 1
ATOM 604 N N . TRP A 1 79 ? 84.428 -8.497 -55.295 1.00 81.81 79 TRP A N 1
ATOM 605 C CA . TRP A 1 79 ? 83.324 -8.136 -56.185 1.00 81.81 79 TRP A CA 1
ATOM 606 C C . TRP A 1 79 ? 82.081 -9.005 -55.940 1.00 81.81 79 TRP A C 1
ATOM 608 O O . TRP A 1 79 ? 80.957 -8.505 -55.814 1.00 81.81 79 TRP A O 1
ATOM 618 N N . LYS A 1 80 ? 82.255 -10.324 -55.774 1.00 86.50 80 LYS A N 1
ATOM 619 C CA . LYS A 1 80 ? 81.158 -11.248 -55.431 1.00 86.50 80 LYS A CA 1
ATOM 620 C C . LYS A 1 80 ? 80.583 -10.985 -54.033 1.00 86.50 80 LYS A C 1
ATOM 622 O O . LYS A 1 80 ? 79.387 -11.218 -53.825 1.00 86.50 80 LYS A O 1
ATOM 627 N N . ARG A 1 81 ? 81.384 -10.537 -53.059 1.00 84.50 81 ARG A N 1
ATOM 628 C CA . ARG A 1 81 ? 80.905 -10.105 -51.729 1.00 84.50 81 ARG A CA 1
ATOM 629 C C . ARG A 1 81 ? 80.135 -8.786 -51.831 1.00 84.50 81 ARG A C 1
ATOM 631 O O . ARG A 1 81 ? 79.024 -8.709 -51.313 1.00 84.50 81 ARG A O 1
ATOM 638 N N . ALA A 1 82 ? 80.650 -7.803 -52.567 1.00 86.19 82 ALA A N 1
ATOM 639 C CA . ALA A 1 82 ? 79.997 -6.519 -52.813 1.00 86.19 82 ALA A CA 1
ATOM 640 C C . ALA A 1 82 ? 78.641 -6.697 -53.513 1.00 86.19 82 ALA A C 1
ATOM 642 O O . ALA A 1 82 ? 77.630 -6.156 -53.063 1.00 86.19 82 ALA A O 1
ATOM 643 N N . LEU A 1 83 ? 78.569 -7.552 -54.539 1.00 88.12 83 LEU A N 1
ATOM 644 C CA . LEU A 1 83 ? 77.316 -7.873 -55.224 1.00 88.12 83 LEU A CA 1
ATOM 645 C C . LEU A 1 83 ? 76.307 -8.572 -54.297 1.00 88.12 83 LEU A C 1
ATOM 647 O O . LEU A 1 83 ? 75.110 -8.274 -54.345 1.00 88.12 83 LEU A O 1
ATOM 651 N N . ARG A 1 84 ? 76.766 -9.489 -53.433 1.00 88.56 84 ARG A N 1
ATOM 652 C CA . ARG A 1 84 ? 75.919 -10.134 -52.413 1.00 88.56 84 ARG A CA 1
ATOM 653 C C . ARG A 1 84 ? 75.401 -9.123 -51.390 1.00 88.56 84 ARG A C 1
ATOM 655 O O . ARG A 1 84 ? 74.211 -9.157 -51.077 1.00 88.56 84 ARG A O 1
ATOM 662 N N . ASN A 1 85 ? 76.244 -8.196 -50.942 1.00 89.81 85 ASN A N 1
ATOM 663 C CA . ASN A 1 85 ? 75.873 -7.120 -50.024 1.00 89.81 85 ASN A CA 1
ATOM 664 C C . ASN A 1 85 ? 74.870 -6.151 -50.657 1.00 89.81 85 ASN A C 1
ATOM 666 O O . ASN A 1 85 ? 73.874 -5.814 -50.024 1.00 89.81 85 ASN A O 1
ATOM 670 N N . LEU A 1 86 ? 75.051 -5.784 -51.926 1.00 92.31 86 LEU A N 1
ATOM 671 C CA . LEU A 1 86 ? 74.118 -4.931 -52.663 1.00 92.31 86 LEU A CA 1
ATOM 672 C C . LEU A 1 86 ? 72.762 -5.620 -52.873 1.00 92.31 86 LEU A C 1
ATOM 674 O O . LEU A 1 86 ? 71.713 -5.011 -52.667 1.00 92.31 86 LEU A O 1
ATOM 678 N N . LYS A 1 87 ? 72.752 -6.920 -53.202 1.00 92.75 87 LYS A N 1
ATOM 679 C CA . LYS A 1 87 ? 71.518 -7.727 -53.258 1.00 92.75 87 LYS A CA 1
ATOM 680 C C . LYS A 1 87 ? 70.854 -7.856 -51.880 1.00 92.75 87 LYS A C 1
ATOM 682 O O . LYS A 1 87 ? 69.631 -7.776 -51.783 1.00 92.75 87 LYS A O 1
ATOM 687 N N . ALA A 1 88 ? 71.626 -8.026 -50.805 1.00 91.69 88 ALA A N 1
ATOM 688 C CA . ALA A 1 88 ? 71.109 -8.041 -49.437 1.00 91.69 88 ALA A CA 1
ATOM 689 C C . ALA A 1 88 ? 70.533 -6.676 -49.019 1.00 91.69 88 ALA A C 1
ATOM 691 O O . ALA A 1 88 ? 69.464 -6.643 -48.415 1.00 91.69 88 ALA A O 1
ATOM 692 N N . GLY A 1 89 ? 71.178 -5.572 -49.406 1.00 93.38 89 GLY A N 1
ATOM 693 C CA . GLY A 1 89 ? 70.676 -4.206 -49.244 1.00 93.38 89 GLY A CA 1
ATOM 694 C C . GLY A 1 89 ? 69.336 -4.010 -49.947 1.00 93.38 89 GLY A C 1
ATOM 695 O O . GLY A 1 89 ? 68.355 -3.668 -49.296 1.00 93.38 89 GLY A O 1
ATOM 696 N N . LYS A 1 90 ? 69.241 -4.391 -51.230 1.00 94.69 90 LYS A N 1
ATOM 697 C CA . LYS A 1 90 ? 67.979 -4.359 -51.993 1.00 94.69 90 LYS A CA 1
ATOM 698 C C . LYS A 1 90 ? 66.851 -5.140 -51.309 1.00 94.69 90 LYS A C 1
ATOM 700 O O . LYS A 1 90 ? 65.719 -4.665 -51.274 1.00 94.69 90 LYS A O 1
ATOM 705 N N . ARG A 1 91 ? 67.145 -6.316 -50.736 1.00 94.56 91 ARG A N 1
ATOM 706 C CA . ARG A 1 91 ? 66.157 -7.103 -49.971 1.00 94.56 91 ARG A CA 1
ATOM 707 C C . ARG A 1 91 ? 65.720 -6.394 -48.687 1.00 94.56 91 ARG A C 1
ATOM 709 O O . ARG A 1 91 ? 64.527 -6.357 -48.404 1.00 94.56 91 ARG A O 1
ATOM 716 N N . ARG A 1 92 ? 66.659 -5.806 -47.938 1.00 94.50 92 ARG A N 1
ATOM 717 C CA . ARG A 1 92 ? 66.362 -5.027 -46.722 1.00 94.50 92 ARG A CA 1
ATOM 718 C C . ARG A 1 92 ? 65.504 -3.806 -47.039 1.00 94.50 92 ARG A C 1
ATOM 720 O O . ARG A 1 92 ? 64.541 -3.547 -46.327 1.00 94.50 92 ARG A O 1
ATOM 727 N N . ASP A 1 93 ? 65.804 -3.099 -48.121 1.00 95.00 93 ASP A N 1
ATOM 728 C CA . ASP A 1 93 ? 65.030 -1.927 -48.528 1.00 95.00 93 ASP A CA 1
ATOM 729 C C . ASP A 1 93 ? 63.638 -2.309 -49.035 1.00 95.00 93 ASP A C 1
ATOM 731 O O . ASP A 1 93 ? 62.665 -1.640 -48.694 1.00 95.00 93 ASP A O 1
ATOM 735 N N . ALA A 1 94 ? 63.509 -3.412 -49.779 1.00 94.94 94 ALA A N 1
ATOM 736 C CA . ALA A 1 94 ? 62.207 -3.949 -50.172 1.00 94.94 94 ALA A CA 1
ATOM 737 C C . ALA A 1 94 ? 61.357 -4.340 -48.950 1.00 94.94 94 ALA A C 1
ATOM 739 O O . ALA A 1 94 ? 60.176 -4.006 -48.899 1.00 94.94 94 ALA A O 1
ATOM 740 N N . TYR A 1 95 ? 61.960 -4.981 -47.944 1.00 96.06 95 TYR A N 1
ATOM 741 C CA . TYR A 1 95 ? 61.286 -5.316 -46.689 1.00 96.06 95 TYR A CA 1
ATOM 742 C C . TYR A 1 95 ? 60.845 -4.064 -45.919 1.00 96.06 95 TYR A C 1
ATOM 744 O O . TYR A 1 95 ? 59.680 -3.952 -45.553 1.00 96.06 95 TYR A O 1
ATOM 752 N N . ARG A 1 96 ? 61.729 -3.069 -45.751 1.00 96.62 96 ARG A N 1
ATOM 753 C CA . ARG A 1 96 ? 61.385 -1.791 -45.100 1.00 96.62 96 ARG A CA 1
ATOM 754 C C . ARG A 1 96 ? 60.259 -1.055 -45.825 1.00 96.62 96 ARG A C 1
ATOM 756 O O . ARG A 1 96 ? 59.443 -0.418 -45.172 1.00 96.62 96 ARG A O 1
ATOM 763 N N . LYS A 1 97 ? 60.215 -1.117 -47.161 1.00 96.25 97 LYS A N 1
ATOM 764 C CA . LYS A 1 97 ? 59.127 -0.526 -47.956 1.00 96.25 97 LYS A CA 1
ATOM 765 C C . LYS A 1 97 ? 57.794 -1.232 -47.709 1.00 96.25 97 LYS A C 1
ATOM 767 O O . LYS A 1 97 ? 56.805 -0.539 -47.508 1.00 96.25 97 LYS A O 1
ATOM 772 N N . ARG A 1 98 ? 57.775 -2.570 -47.676 1.00 96.81 98 ARG A N 1
ATOM 773 C CA . ARG A 1 98 ? 56.568 -3.348 -47.334 1.00 96.81 98 ARG A CA 1
ATOM 774 C C . ARG A 1 98 ? 56.079 -3.023 -45.931 1.00 96.81 98 ARG A C 1
ATOM 776 O O . ARG A 1 98 ? 54.931 -2.641 -45.777 1.00 96.81 98 ARG A O 1
ATOM 783 N N . LEU A 1 99 ? 56.985 -3.035 -44.956 1.00 96.50 99 LEU A N 1
ATOM 784 C CA . LEU A 1 99 ? 56.653 -2.725 -43.570 1.00 96.50 99 LEU A CA 1
ATOM 785 C C . LEU A 1 99 ? 56.100 -1.300 -43.411 1.00 96.50 99 LEU A C 1
ATOM 787 O O . LEU A 1 99 ? 55.147 -1.085 -42.675 1.00 96.50 99 LEU A O 1
ATOM 791 N N . LYS A 1 100 ? 56.664 -0.317 -44.128 1.00 97.12 100 LYS A N 1
ATOM 792 C CA . LYS A 1 100 ? 56.123 1.052 -44.149 1.00 97.12 100 LYS A CA 1
ATOM 793 C C . LYS A 1 100 ? 54.719 1.110 -44.749 1.00 97.12 100 LYS A C 1
ATOM 795 O O . LYS A 1 100 ? 53.890 1.836 -44.216 1.00 97.12 100 LYS A O 1
ATOM 800 N N . ALA A 1 101 ? 54.469 0.378 -45.834 1.00 96.69 101 ALA A N 1
ATOM 801 C CA . ALA A 1 101 ? 53.154 0.330 -46.465 1.00 96.69 101 ALA A CA 1
ATOM 802 C C . ALA A 1 101 ? 52.118 -0.334 -45.546 1.00 96.69 101 ALA A C 1
ATOM 804 O O . ALA A 1 101 ? 51.073 0.253 -45.308 1.00 96.69 101 ALA A O 1
ATOM 805 N N . GLU A 1 102 ? 52.442 -1.488 -44.959 1.00 97.12 102 GLU A N 1
ATOM 806 C CA . GLU A 1 102 ? 51.583 -2.192 -43.992 1.00 97.12 102 GLU A CA 1
ATOM 807 C C . GLU A 1 102 ? 51.282 -1.329 -42.764 1.00 97.12 102 GLU A C 1
ATOM 809 O O . GLU A 1 102 ? 50.156 -1.248 -42.287 1.00 97.12 102 GLU A O 1
ATOM 814 N N . TRP A 1 103 ? 52.283 -0.618 -42.254 1.00 97.25 103 TRP A N 1
ATOM 815 C CA . TRP A 1 103 ? 52.073 0.269 -41.120 1.00 97.25 103 TRP A CA 1
ATOM 816 C C . TRP A 1 103 ? 51.179 1.466 -41.464 1.00 97.25 103 TRP A C 1
ATOM 818 O O . TRP A 1 103 ? 50.380 1.903 -40.640 1.00 97.25 103 TRP A O 1
ATOM 828 N N . GLN A 1 104 ? 51.286 1.993 -42.685 1.00 97.12 104 GLN A N 1
ATOM 829 C CA . GLN A 1 104 ? 50.382 3.034 -43.169 1.00 97.12 104 GLN A CA 1
ATOM 830 C C . GLN A 1 104 ? 48.952 2.510 -43.333 1.00 97.12 104 GLN A C 1
ATOM 832 O O . GLN A 1 104 ? 48.027 3.195 -42.907 1.00 97.12 104 GLN A O 1
ATOM 837 N N . THR A 1 105 ? 48.762 1.307 -43.885 1.00 97.50 105 THR A N 1
ATOM 838 C CA . THR A 1 105 ? 47.423 0.717 -44.034 1.00 97.50 105 THR A CA 1
ATOM 839 C C . THR A 1 105 ? 46.780 0.463 -42.680 1.00 97.50 105 THR A C 1
ATOM 841 O O . THR A 1 105 ? 45.653 0.893 -42.468 1.00 97.50 105 THR A O 1
ATOM 844 N N . LEU A 1 106 ? 47.517 -0.118 -41.730 1.00 97.38 106 LEU A N 1
ATOM 845 C CA . LEU A 1 106 ? 47.010 -0.375 -40.380 1.00 97.38 106 LEU A CA 1
ATOM 846 C C . LEU A 1 106 ? 46.621 0.915 -39.654 1.00 97.38 106 LEU A C 1
ATOM 848 O O . LEU A 1 106 ? 45.607 0.948 -38.970 1.00 97.38 106 LEU A O 1
ATOM 852 N N . ARG A 1 107 ? 47.380 2.002 -39.837 1.00 96.50 107 ARG A N 1
ATOM 853 C CA . ARG A 1 107 ? 47.006 3.311 -39.282 1.00 96.50 107 ARG A CA 1
ATOM 854 C C . ARG A 1 107 ? 45.734 3.872 -39.899 1.00 96.50 107 ARG A C 1
ATOM 856 O O . ARG A 1 107 ? 44.926 4.461 -39.190 1.00 96.50 107 ARG A O 1
ATOM 863 N N . CYS A 1 108 ? 45.562 3.723 -41.210 1.00 96.81 108 CYS A N 1
ATOM 864 C CA . CYS A 1 108 ? 44.323 4.126 -41.867 1.00 96.81 108 CYS A CA 1
ATOM 865 C C . CYS A 1 108 ? 43.134 3.299 -41.357 1.00 96.81 108 CYS A C 1
ATOM 867 O O . CYS A 1 108 ? 42.096 3.875 -41.041 1.00 96.81 108 CYS A O 1
ATOM 869 N N . GLU A 1 109 ? 43.304 1.984 -41.214 1.00 97.31 109 GLU A N 1
ATOM 870 C CA . GLU A 1 109 ? 42.282 1.076 -40.681 1.00 97.31 109 GLU A CA 1
ATOM 871 C C . GLU A 1 109 ? 41.939 1.387 -39.221 1.00 97.31 109 GLU A C 1
ATOM 873 O O . GLU A 1 109 ? 40.767 1.419 -38.868 1.00 97.31 109 GLU A O 1
ATOM 878 N N . GLU A 1 110 ? 42.930 1.670 -38.375 1.00 97.44 110 GLU A N 1
ATOM 879 C CA . GLU A 1 110 ? 42.718 2.050 -36.975 1.00 97.44 110 GLU A CA 1
ATOM 880 C C . GLU A 1 110 ? 41.872 3.323 -36.866 1.00 97.44 110 GLU A C 1
ATOM 882 O O . GLU A 1 110 ? 40.885 3.349 -36.131 1.00 97.44 110 GLU A O 1
ATOM 887 N N . VAL A 1 111 ? 42.204 4.354 -37.650 1.00 97.44 111 VAL A N 1
ATOM 888 C CA . VAL A 1 111 ? 41.433 5.605 -37.693 1.00 97.44 111 VAL A CA 1
ATOM 889 C C . VAL A 1 111 ? 40.009 5.359 -38.197 1.00 97.44 111 VAL A C 1
ATOM 891 O O . VAL A 1 111 ? 39.054 5.888 -37.628 1.00 97.44 111 VAL A O 1
ATOM 894 N N . GLU A 1 112 ? 39.838 4.540 -39.235 1.00 97.31 112 GLU A N 1
ATOM 895 C CA . GLU A 1 112 ? 38.520 4.221 -39.787 1.00 97.31 112 GLU A CA 1
ATOM 896 C C . GLU A 1 112 ? 37.659 3.413 -38.806 1.00 97.31 112 GLU A C 1
ATOM 898 O O . GLU A 1 112 ? 36.478 3.707 -38.613 1.00 97.31 112 GLU A O 1
ATOM 903 N N . LEU A 1 113 ? 38.237 2.399 -38.163 1.00 96.88 113 LEU A N 1
ATOM 904 C CA . LEU A 1 113 ? 37.544 1.572 -37.180 1.00 96.88 113 LEU A CA 1
ATOM 905 C C . LEU A 1 113 ? 37.186 2.376 -35.931 1.00 96.88 113 LEU A C 1
ATOM 907 O O . LEU A 1 113 ? 36.070 2.233 -35.430 1.00 96.88 113 LEU A O 1
ATOM 911 N N . ALA A 1 114 ? 38.079 3.253 -35.469 1.00 95.75 114 ALA A N 1
ATOM 912 C CA . ALA A 1 114 ? 37.796 4.171 -34.372 1.00 95.75 114 ALA A CA 1
ATOM 913 C C . ALA A 1 114 ? 36.624 5.104 -34.715 1.00 95.75 114 ALA A C 1
ATOM 915 O O . ALA A 1 114 ? 35.686 5.220 -33.927 1.00 95.75 114 ALA A O 1
ATOM 916 N N . ALA A 1 115 ? 36.612 5.688 -35.919 1.00 95.31 115 ALA A N 1
ATOM 917 C CA . ALA A 1 115 ? 35.501 6.517 -36.385 1.00 95.31 115 ALA A CA 1
ATOM 918 C C . ALA A 1 115 ? 34.178 5.731 -36.448 1.00 95.31 115 ALA A C 1
ATOM 920 O O . ALA A 1 115 ? 33.157 6.187 -35.938 1.00 95.31 115 ALA A O 1
ATOM 921 N N . ARG A 1 116 ? 34.195 4.504 -36.988 1.00 94.19 116 ARG A N 1
ATOM 922 C CA . ARG A 1 116 ? 33.008 3.630 -37.047 1.00 94.19 116 ARG A CA 1
ATOM 923 C C . ARG A 1 116 ? 32.486 3.245 -35.662 1.00 94.19 116 ARG A C 1
ATOM 925 O O . ARG A 1 116 ? 31.275 3.101 -35.482 1.00 94.19 116 ARG A O 1
ATOM 932 N N . LEU A 1 117 ? 33.377 3.026 -34.695 1.00 91.94 117 LEU A N 1
ATOM 933 C CA . LEU A 1 117 ? 32.989 2.727 -33.319 1.00 91.94 117 LEU A CA 1
ATOM 934 C C . LEU A 1 117 ? 32.334 3.934 -32.657 1.00 91.94 117 LEU A C 1
ATOM 936 O O . LEU A 1 117 ? 31.271 3.763 -32.063 1.00 91.94 117 LEU A O 1
ATOM 940 N N . GLU A 1 118 ? 32.903 5.129 -32.807 1.00 88.81 118 GLU A N 1
ATOM 941 C CA . GLU A 1 118 ? 32.309 6.360 -32.277 1.00 88.81 118 GLU A CA 1
ATOM 942 C C . GLU A 1 118 ? 30.962 6.687 -32.937 1.00 88.81 118 GLU A C 1
ATOM 944 O O . GLU A 1 118 ? 29.989 6.977 -32.237 1.00 88.81 118 GLU A O 1
ATOM 949 N N . ASP A 1 119 ? 30.823 6.506 -34.250 1.00 87.25 119 ASP A N 1
ATOM 950 C CA . ASP A 1 119 ? 29.537 6.636 -34.951 1.00 87.25 119 ASP A CA 1
ATOM 951 C C . ASP A 1 119 ? 28.490 5.644 -34.424 1.00 87.25 119 ASP A C 1
ATOM 953 O O . ASP A 1 119 ? 27.324 5.986 -34.204 1.00 87.25 119 ASP A O 1
ATOM 957 N N . ARG A 1 120 ? 28.885 4.391 -34.165 1.00 83.62 120 ARG A N 1
ATOM 958 C CA . ARG A 1 120 ? 27.980 3.400 -33.567 1.00 83.62 120 ARG A CA 1
ATOM 959 C C . ARG A 1 120 ? 27.625 3.774 -32.131 1.00 83.62 120 ARG A C 1
ATOM 961 O O . ARG A 1 120 ? 26.485 3.569 -31.712 1.00 83.62 120 ARG A O 1
ATOM 968 N N . ARG A 1 121 ? 28.585 4.305 -31.371 1.00 77.88 121 ARG A N 1
ATOM 969 C CA . ARG A 1 121 ? 28.400 4.707 -29.976 1.00 77.88 121 ARG A CA 1
ATOM 970 C C . ARG A 1 121 ? 27.439 5.881 -29.885 1.00 77.88 121 ARG A C 1
ATOM 972 O O . ARG A 1 121 ? 26.487 5.796 -29.122 1.00 77.88 121 ARG A O 1
ATOM 979 N N . THR A 1 122 ? 27.620 6.919 -30.692 1.00 74.19 122 THR A N 1
ATOM 980 C CA . THR A 1 122 ? 26.716 8.078 -30.752 1.00 74.19 122 THR A CA 1
ATOM 981 C C . THR A 1 122 ? 25.313 7.674 -31.212 1.00 74.19 122 THR A C 1
ATOM 983 O O . THR A 1 122 ? 24.322 8.064 -30.590 1.00 74.19 122 THR A O 1
ATOM 986 N N . ARG A 1 123 ? 25.205 6.794 -32.217 1.00 71.19 123 ARG A N 1
ATOM 987 C CA . ARG A 1 123 ? 23.921 6.249 -32.687 1.00 71.19 123 ARG A CA 1
ATOM 988 C C . ARG A 1 123 ? 23.196 5.402 -31.633 1.00 71.19 123 ARG A C 1
ATOM 990 O O . ARG A 1 123 ? 21.972 5.463 -31.552 1.00 71.19 123 ARG A O 1
ATOM 997 N N . ASN A 1 124 ? 23.928 4.648 -30.809 1.00 67.75 124 ASN A N 1
ATOM 998 C CA . ASN A 1 124 ? 23.358 3.831 -29.730 1.00 67.75 124 ASN A CA 1
ATOM 999 C C . ASN A 1 124 ? 23.096 4.618 -28.433 1.00 67.75 124 ASN A C 1
ATOM 1001 O O . ASN A 1 124 ? 22.121 4.328 -27.743 1.00 67.75 124 ASN A O 1
ATOM 1005 N N . GLN A 1 125 ? 23.909 5.628 -28.107 1.00 64.44 125 GLN A N 1
ATOM 1006 C CA . GLN A 1 125 ? 23.724 6.498 -26.935 1.00 64.44 125 GLN A CA 1
ATOM 1007 C C . GLN A 1 125 ? 22.418 7.308 -27.010 1.00 64.44 125 GLN A C 1
ATOM 1009 O O . GLN A 1 125 ? 21.832 7.629 -25.976 1.00 64.44 125 GLN A O 1
ATOM 1014 N N . GLY A 1 126 ? 21.947 7.609 -28.224 1.00 58.88 126 GLY A N 1
ATOM 1015 C CA . GLY A 1 126 ? 20.701 8.333 -28.488 1.00 58.88 126 GLY A CA 1
ATOM 1016 C C . GLY A 1 126 ? 19.478 7.452 -28.760 1.00 58.88 126 GLY A C 1
ATOM 1017 O O . GLY A 1 126 ? 18.430 7.977 -29.136 1.00 58.88 126 GLY A O 1
ATOM 1018 N N . GLY A 1 127 ? 19.574 6.126 -28.603 1.00 73.69 127 GLY A N 1
ATOM 1019 C CA . GLY A 1 127 ? 18.435 5.240 -28.827 1.00 73.69 127 GLY A CA 1
ATOM 1020 C C . GLY A 1 127 ? 17.291 5.580 -27.871 1.00 73.69 127 GLY A C 1
ATOM 1021 O O . GLY A 1 127 ? 17.444 5.455 -26.658 1.00 73.69 127 GLY A O 1
ATOM 1022 N N . MET A 1 128 ? 16.130 5.969 -28.408 1.00 71.94 128 MET A N 1
ATOM 1023 C CA . MET A 1 128 ? 14.936 6.341 -27.630 1.00 71.94 128 MET A CA 1
ATOM 1024 C C . MET A 1 128 ? 14.529 5.271 -26.597 1.00 71.94 128 MET A C 1
ATOM 1026 O O . MET A 1 128 ? 13.971 5.587 -25.551 1.00 71.94 128 MET A O 1
ATOM 1030 N N . ALA A 1 129 ? 14.877 4.005 -26.847 1.00 81.31 129 ALA A N 1
ATOM 1031 C CA . ALA A 1 129 ? 14.729 2.915 -25.889 1.00 81.31 129 ALA A CA 1
ATOM 1032 C C . ALA A 1 129 ? 15.648 3.059 -24.658 1.00 81.31 129 ALA A C 1
ATOM 1034 O O . ALA A 1 129 ? 15.183 2.903 -23.536 1.00 81.31 129 ALA A O 1
ATOM 1035 N N . HIS A 1 130 ? 16.933 3.387 -24.830 1.00 82.06 130 HIS A N 1
ATOM 1036 C CA . HIS A 1 130 ? 17.877 3.540 -23.716 1.00 82.06 130 HIS A CA 1
ATOM 1037 C C . HIS A 1 130 ? 17.523 4.751 -22.839 1.00 82.06 130 HIS A C 1
ATOM 1039 O O . HIS A 1 130 ? 17.603 4.681 -21.611 1.00 82.06 130 HIS A O 1
ATOM 1045 N N . SER A 1 131 ? 17.104 5.867 -23.444 1.00 86.00 131 SER A N 1
ATOM 1046 C CA . SER A 1 131 ? 16.624 7.027 -22.684 1.00 86.00 131 SER A CA 1
ATOM 1047 C C . SER A 1 131 ? 15.312 6.727 -21.949 1.00 86.00 131 SER A C 1
ATOM 1049 O O . SER A 1 131 ? 15.176 7.113 -20.787 1.00 86.00 131 SER A O 1
ATOM 1051 N N . ALA A 1 132 ? 14.391 5.972 -22.560 1.00 91.12 132 ALA A N 1
ATOM 1052 C CA . ALA A 1 132 ? 13.166 5.514 -21.907 1.00 91.12 132 ALA A CA 1
ATOM 1053 C C . ALA A 1 132 ? 13.452 4.588 -20.712 1.00 91.12 132 ALA A C 1
ATOM 1055 O O . ALA A 1 132 ? 12.918 4.814 -19.628 1.00 91.12 132 ALA A O 1
ATOM 1056 N N . TRP A 1 133 ? 14.342 3.602 -20.860 1.00 93.25 133 TRP A N 1
ATOM 1057 C CA . TRP A 1 133 ? 14.748 2.724 -19.756 1.00 93.25 133 TRP A CA 1
ATOM 1058 C C . TRP A 1 133 ? 15.436 3.487 -18.627 1.00 93.25 133 TRP A C 1
ATOM 1060 O O . TRP A 1 133 ? 15.127 3.252 -17.461 1.00 93.25 133 TRP A O 1
ATOM 1070 N N . ARG A 1 134 ? 16.295 4.462 -18.954 1.00 93.25 134 ARG A N 1
ATOM 1071 C CA . ARG A 1 134 ? 16.890 5.359 -17.953 1.00 93.25 134 ARG A CA 1
ATOM 1072 C C . ARG A 1 134 ? 15.814 6.141 -17.195 1.00 93.25 134 ARG A C 1
ATOM 1074 O O . ARG A 1 134 ? 15.871 6.215 -15.972 1.00 93.25 134 ARG A O 1
ATOM 1081 N N . ALA A 1 135 ? 14.819 6.691 -17.890 1.00 94.88 135 ALA A N 1
ATOM 1082 C CA . ALA A 1 135 ? 13.712 7.408 -17.258 1.00 94.88 135 ALA A CA 1
ATOM 1083 C C . ALA A 1 135 ? 12.864 6.495 -16.356 1.00 94.88 135 ALA A C 1
ATOM 1085 O O . ALA A 1 135 ? 12.512 6.885 -15.242 1.00 94.88 135 ALA A O 1
ATOM 1086 N N . ILE A 1 136 ? 12.583 5.266 -16.800 1.00 96.06 136 ILE A N 1
ATOM 1087 C CA . ILE A 1 136 ? 11.868 4.261 -16.003 1.00 96.06 136 ILE A CA 1
ATOM 1088 C C . ILE A 1 136 ? 12.672 3.907 -14.750 1.00 96.06 136 ILE A C 1
ATOM 1090 O O . ILE A 1 136 ? 12.114 3.940 -13.655 1.00 96.06 136 ILE A O 1
ATOM 1094 N N . ALA A 1 137 ? 13.969 3.626 -14.885 1.00 97.50 137 ALA A N 1
ATOM 1095 C CA . ALA A 1 137 ? 14.841 3.295 -13.762 1.00 97.50 137 ALA A CA 1
ATOM 1096 C C . ALA A 1 137 ? 14.896 4.432 -12.731 1.00 97.50 137 ALA A C 1
ATOM 1098 O O . ALA A 1 137 ? 14.720 4.190 -11.539 1.00 97.50 137 ALA A O 1
ATOM 1099 N N . MET A 1 138 ? 15.041 5.684 -13.181 1.00 97.56 138 MET A N 1
ATOM 1100 C CA . MET A 1 138 ? 15.004 6.847 -12.288 1.00 97.56 138 MET A CA 1
ATOM 1101 C C . MET A 1 138 ? 13.656 6.985 -11.572 1.00 97.56 138 MET A C 1
ATOM 1103 O O . MET A 1 138 ? 13.623 7.234 -10.369 1.00 97.56 138 MET A O 1
ATOM 1107 N N . ARG A 1 139 ? 12.537 6.781 -12.280 1.00 97.31 139 ARG A N 1
ATOM 1108 C CA . ARG A 1 139 ? 11.198 6.833 -11.676 1.00 97.31 139 ARG A CA 1
ATOM 1109 C C . ARG A 1 139 ? 10.997 5.734 -10.633 1.00 97.31 139 ARG A C 1
ATOM 1111 O O . ARG A 1 139 ? 10.387 5.993 -9.600 1.00 97.31 139 ARG A O 1
ATOM 1118 N N . GLN A 1 140 ? 11.488 4.525 -10.898 1.00 97.69 140 GLN A N 1
ATOM 1119 C CA . GLN A 1 140 ? 11.417 3.414 -9.947 1.00 97.69 140 GLN A CA 1
ATOM 1120 C C . GLN A 1 140 ? 12.260 3.694 -8.704 1.00 97.69 140 GLN A C 1
ATOM 1122 O O . GLN A 1 140 ? 11.761 3.540 -7.595 1.00 97.69 140 GLN A O 1
ATOM 1127 N N . LEU A 1 141 ? 13.490 4.185 -8.883 1.00 97.44 141 LEU A N 1
ATOM 1128 C CA . LEU A 1 141 ? 14.372 4.558 -7.777 1.00 97.44 141 LEU A CA 1
ATOM 1129 C C . LEU A 1 141 ? 13.735 5.620 -6.873 1.00 97.44 141 LEU A C 1
ATOM 1131 O O . LEU A 1 141 ? 13.770 5.494 -5.652 1.00 97.44 141 LEU A O 1
ATOM 1135 N N . GLU A 1 142 ? 13.124 6.649 -7.459 1.00 97.88 142 GLU A N 1
ATOM 1136 C CA . GLU A 1 142 ? 12.424 7.670 -6.679 1.00 97.88 142 GLU A CA 1
ATOM 1137 C C . GLU A 1 142 ? 11.208 7.086 -5.944 1.00 97.88 142 GLU A C 1
ATOM 1139 O O . GLU A 1 142 ? 11.006 7.349 -4.759 1.00 97.88 142 GLU A O 1
ATOM 1144 N N . GLY A 1 143 ? 10.444 6.214 -6.608 1.00 97.81 143 GLY A N 1
ATOM 1145 C CA . GLY A 1 143 ? 9.346 5.480 -5.978 1.00 97.81 143 GLY A CA 1
ATOM 1146 C C . GLY A 1 143 ? 9.805 4.641 -4.781 1.00 97.81 143 GLY A C 1
ATOM 1147 O O . GLY A 1 143 ? 9.155 4.656 -3.735 1.00 97.81 143 GLY A O 1
ATOM 1148 N N . TRP A 1 144 ? 10.946 3.961 -4.903 1.00 98.06 144 TRP A N 1
ATOM 1149 C CA . TRP A 1 144 ? 11.538 3.175 -3.821 1.00 98.06 144 TRP A CA 1
ATOM 1150 C C . TRP A 1 144 ? 11.950 4.052 -2.642 1.00 98.06 144 TRP A C 1
ATOM 1152 O O . TRP A 1 144 ? 11.596 3.734 -1.510 1.00 98.06 144 TRP A O 1
ATOM 1162 N N . ARG A 1 145 ? 12.603 5.193 -2.890 1.00 98.12 145 ARG A N 1
ATOM 1163 C CA . ARG A 1 145 ? 12.987 6.146 -1.832 1.00 98.12 145 ARG A CA 1
ATOM 1164 C C . ARG A 1 145 ? 11.783 6.673 -1.058 1.00 98.12 145 ARG A C 1
ATOM 1166 O O . ARG A 1 145 ? 11.812 6.746 0.170 1.00 98.12 145 ARG A O 1
ATOM 1173 N N . VAL A 1 146 ? 10.706 7.026 -1.762 1.00 97.75 146 VAL A N 1
ATOM 1174 C CA . VAL A 1 146 ? 9.467 7.495 -1.124 1.00 97.75 146 VAL A CA 1
ATOM 1175 C C . VAL A 1 146 ? 8.843 6.387 -0.274 1.00 97.75 146 VAL A C 1
ATOM 1177 O O . VAL A 1 146 ? 8.454 6.641 0.869 1.00 97.75 146 VAL A O 1
ATOM 1180 N N . ALA A 1 147 ? 8.769 5.165 -0.804 1.00 96.94 147 ALA A N 1
ATOM 1181 C CA . ALA A 1 147 ? 8.229 4.018 -0.082 1.00 96.94 147 ALA A CA 1
ATOM 1182 C C . ALA A 1 147 ? 9.061 3.679 1.165 1.00 96.94 147 ALA A C 1
ATOM 1184 O O . ALA A 1 147 ? 8.496 3.448 2.232 1.00 96.94 147 ALA A O 1
ATOM 1185 N N . GLU A 1 148 ? 10.389 3.721 1.067 1.00 98.12 148 GLU A N 1
ATOM 1186 C CA . GLU A 1 148 ? 11.304 3.492 2.187 1.00 98.12 148 GLU A CA 1
ATOM 1187 C C . GLU A 1 148 ? 11.123 4.551 3.285 1.00 98.12 148 GLU A C 1
ATOM 1189 O O . GLU A 1 148 ? 10.946 4.219 4.461 1.00 98.12 148 GLU A O 1
ATOM 1194 N N . ALA A 1 149 ? 11.040 5.831 2.910 1.00 97.88 149 ALA A N 1
ATOM 1195 C CA . ALA A 1 149 ? 10.779 6.911 3.857 1.00 97.88 149 ALA A CA 1
ATOM 1196 C C . ALA A 1 149 ? 9.417 6.756 4.561 1.00 97.88 149 ALA A C 1
ATOM 1198 O O . ALA A 1 149 ? 9.290 7.030 5.759 1.00 97.88 149 ALA A O 1
ATOM 1199 N N . GLN A 1 150 ? 8.381 6.314 3.840 1.00 97.75 150 GLN A N 1
ATOM 1200 C CA . GLN A 1 150 ? 7.077 6.002 4.431 1.00 97.75 150 GLN A CA 1
ATOM 1201 C C . GLN A 1 150 ? 7.154 4.788 5.361 1.00 97.75 150 GLN A C 1
ATOM 1203 O O . GLN A 1 150 ? 6.589 4.816 6.455 1.00 97.75 150 GLN A O 1
ATOM 1208 N N . GLN A 1 151 ? 7.882 3.745 4.965 1.00 98.19 151 GLN A N 1
ATOM 1209 C CA . GLN A 1 151 ? 8.058 2.540 5.762 1.00 98.19 151 GLN A CA 1
ATOM 1210 C C . GLN A 1 151 ? 8.739 2.850 7.099 1.00 98.19 151 GLN A C 1
ATOM 1212 O O . GLN A 1 151 ? 8.271 2.383 8.136 1.00 98.19 151 GLN A O 1
ATOM 1217 N N . GLU A 1 152 ? 9.791 3.667 7.110 1.00 98.38 152 GLU A N 1
ATOM 1218 C CA . GLU A 1 152 ? 10.457 4.086 8.349 1.00 98.38 152 GLU A CA 1
ATOM 1219 C C . GLU A 1 152 ? 9.530 4.916 9.255 1.00 98.38 152 GLU A C 1
ATOM 1221 O O . GLU A 1 152 ? 9.447 4.684 10.467 1.00 98.38 152 GLU A O 1
ATOM 1226 N N . LYS A 1 153 ? 8.723 5.817 8.681 1.00 98.12 153 LYS A N 1
ATOM 1227 C CA . LYS A 1 153 ? 7.688 6.548 9.438 1.00 98.12 153 LYS A CA 1
ATOM 1228 C C . LYS A 1 153 ? 6.654 5.605 10.060 1.00 98.12 153 LYS A C 1
ATOM 1230 O O . LYS A 1 153 ? 6.284 5.773 11.220 1.00 98.12 153 LYS A O 1
ATOM 1235 N N . LEU A 1 154 ? 6.207 4.588 9.327 1.00 98.50 154 LEU A N 1
ATOM 1236 C CA . LEU A 1 154 ? 5.254 3.608 9.846 1.00 98.50 154 LEU A CA 1
ATOM 1237 C C . LEU A 1 154 ? 5.884 2.717 10.921 1.00 98.50 154 LEU A C 1
ATOM 1239 O O . LEU A 1 154 ? 5.274 2.517 11.969 1.00 98.50 154 LEU A O 1
ATOM 1243 N N . LYS A 1 155 ? 7.118 2.236 10.728 1.00 98.56 155 LYS A N 1
ATOM 1244 C CA . LYS A 1 155 ? 7.847 1.454 11.741 1.00 98.56 155 LYS A CA 1
ATOM 1245 C C . LYS A 1 155 ? 8.005 2.234 13.044 1.00 98.56 155 LYS A C 1
ATOM 1247 O O . LYS A 1 155 ? 7.747 1.689 14.117 1.00 98.56 155 LYS A O 1
ATOM 1252 N N . THR A 1 156 ? 8.389 3.508 12.964 1.00 98.44 156 THR A N 1
ATOM 1253 C CA . THR A 1 156 ? 8.523 4.366 14.151 1.00 98.44 156 THR A CA 1
ATOM 1254 C C . THR A 1 156 ? 7.175 4.620 14.825 1.00 98.44 156 THR A C 1
ATOM 1256 O O . THR A 1 156 ? 7.087 4.526 16.049 1.00 98.44 156 THR A O 1
ATOM 1259 N N . ALA A 1 157 ? 6.103 4.855 14.063 1.00 98.38 157 ALA A N 1
ATOM 1260 C CA . ALA A 1 157 ? 4.753 4.993 14.609 1.00 98.38 157 ALA A CA 1
ATOM 1261 C C . ALA A 1 157 ? 4.264 3.709 15.303 1.00 98.38 157 ALA A C 1
ATOM 1263 O O . ALA A 1 157 ? 3.744 3.774 16.416 1.00 98.38 157 ALA A O 1
ATOM 1264 N N . VAL A 1 158 ? 4.480 2.540 14.693 1.00 98.56 158 VAL A N 1
ATOM 1265 C CA . VAL A 1 158 ? 4.139 1.233 15.278 1.00 98.56 158 VAL A CA 1
ATOM 1266 C C . VAL A 1 158 ? 4.937 0.979 16.553 1.00 98.56 158 VAL A C 1
ATOM 1268 O O . VAL A 1 158 ? 4.366 0.511 17.536 1.00 98.56 158 VAL A O 1
ATOM 1271 N N . LYS A 1 159 ? 6.232 1.319 16.575 1.00 98.62 159 LYS A N 1
ATOM 1272 C CA . LYS A 1 159 ? 7.062 1.200 17.780 1.00 98.62 159 LYS A CA 1
ATOM 1273 C C . LYS A 1 159 ? 6.511 2.060 18.923 1.00 98.62 159 LYS A C 1
ATOM 1275 O O . LYS A 1 159 ? 6.286 1.532 20.004 1.00 98.62 159 LYS A O 1
ATOM 1280 N N . ARG A 1 160 ? 6.183 3.329 18.657 1.00 98.31 160 ARG A N 1
ATOM 1281 C CA . ARG A 1 160 ? 5.564 4.230 19.650 1.00 98.31 160 ARG A CA 1
ATOM 1282 C C . ARG A 1 160 ? 4.224 3.702 20.156 1.00 98.31 160 ARG A C 1
ATOM 1284 O O . ARG A 1 160 ? 3.947 3.738 21.346 1.00 98.31 160 ARG A O 1
ATOM 1291 N N . ARG A 1 161 ? 3.372 3.195 19.257 1.00 98.19 161 ARG A N 1
ATOM 1292 C CA . ARG A 1 161 ? 2.084 2.599 19.645 1.00 98.19 161 ARG A CA 1
ATOM 1293 C C . ARG A 1 161 ? 2.270 1.347 20.497 1.00 98.19 161 ARG A C 1
ATOM 1295 O O . ARG A 1 161 ? 1.520 1.165 21.445 1.00 98.19 161 ARG A O 1
ATOM 1302 N N . ARG A 1 162 ? 3.272 0.519 20.193 1.00 98.44 162 ARG A N 1
ATOM 1303 C CA . ARG A 1 162 ? 3.631 -0.641 21.015 1.00 98.44 162 ARG A CA 1
ATOM 1304 C C . ARG A 1 162 ? 4.056 -0.224 22.420 1.00 98.44 162 ARG A C 1
ATOM 1306 O O . ARG A 1 162 ? 3.571 -0.828 23.365 1.00 98.44 162 ARG A O 1
ATOM 1313 N N . GLU A 1 163 ? 4.913 0.788 22.542 1.00 98.31 163 GLU A N 1
ATOM 1314 C CA . GLU A 1 163 ? 5.351 1.331 23.838 1.00 98.31 163 GLU A CA 1
ATOM 1315 C C . GLU A 1 163 ? 4.142 1.818 24.655 1.00 98.31 163 GLU A C 1
ATOM 1317 O O . GLU A 1 163 ? 3.949 1.371 25.776 1.00 98.31 163 GLU A O 1
ATOM 1322 N N . LEU A 1 164 ? 3.234 2.595 24.051 1.00 98.38 164 LEU A N 1
ATOM 1323 C CA . LEU A 1 164 ? 2.005 3.045 24.723 1.00 98.38 164 LEU A CA 1
ATOM 1324 C C . LEU A 1 164 ? 1.103 1.896 25.194 1.00 98.38 164 LEU A C 1
ATOM 1326 O O . LEU A 1 164 ? 0.505 1.980 26.264 1.00 98.38 164 LEU A O 1
ATOM 1330 N N . ILE A 1 165 ? 0.968 0.839 24.387 1.00 98.31 165 ILE A N 1
ATOM 1331 C CA . ILE A 1 165 ? 0.188 -0.343 24.775 1.00 98.31 165 ILE A CA 1
ATOM 1332 C C . ILE A 1 165 ? 0.863 -1.041 25.957 1.00 98.31 165 ILE A C 1
ATOM 1334 O O . ILE A 1 165 ? 0.181 -1.377 26.918 1.00 98.31 165 ILE A O 1
ATOM 1338 N N . GLN A 1 166 ? 2.186 -1.212 25.923 1.00 98.38 166 GLN A N 1
ATOM 1339 C CA . GLN A 1 166 ? 2.939 -1.815 27.025 1.00 98.38 166 GLN A CA 1
ATOM 1340 C C . GLN A 1 166 ? 2.809 -0.999 28.315 1.00 98.38 166 GLN A C 1
ATOM 1342 O O . GLN A 1 166 ? 2.512 -1.575 29.358 1.00 98.38 166 GLN A O 1
ATOM 1347 N N . ASP A 1 167 ? 2.918 0.327 28.233 1.00 97.75 167 ASP A N 1
ATOM 1348 C CA . ASP A 1 167 ? 2.737 1.226 29.376 1.00 97.75 167 ASP A CA 1
ATOM 1349 C C . ASP A 1 167 ? 1.320 1.122 29.959 1.00 97.75 167 ASP A C 1
ATOM 1351 O O . ASP A 1 167 ? 1.137 1.052 31.178 1.00 97.75 167 ASP A O 1
ATOM 1355 N N . ALA A 1 168 ? 0.298 1.081 29.097 1.00 98.06 168 ALA A N 1
ATOM 1356 C CA . ALA A 1 168 ? -1.089 0.920 29.521 1.00 98.06 168 ALA A CA 1
ATOM 1357 C C . ALA A 1 168 ? -1.321 -0.444 30.182 1.00 98.06 168 ALA A C 1
ATOM 1359 O O . ALA A 1 168 ? -1.958 -0.527 31.235 1.00 98.06 168 ALA A O 1
ATOM 1360 N N . GLU A 1 169 ? -0.778 -1.512 29.601 1.00 97.94 169 GLU A N 1
ATOM 1361 C CA . GLU A 1 169 ? -0.838 -2.841 30.191 1.00 97.94 169 GLU A CA 1
ATOM 1362 C C . GLU A 1 169 ? -0.124 -2.896 31.549 1.00 97.94 169 GLU A C 1
ATOM 1364 O O . GLU A 1 169 ? -0.650 -3.490 32.490 1.00 97.94 169 GLU A O 1
ATOM 1369 N N . ASP A 1 170 ? 1.043 -2.267 31.685 1.00 97.44 170 ASP A N 1
ATOM 1370 C CA . ASP A 1 170 ? 1.795 -2.212 32.940 1.00 97.44 170 ASP A CA 1
ATOM 1371 C C . ASP A 1 170 ? 1.068 -1.394 34.004 1.00 97.44 170 ASP A C 1
ATOM 1373 O O . ASP A 1 170 ? 1.008 -1.811 35.164 1.00 97.44 170 ASP A O 1
ATOM 1377 N N . MET A 1 171 ? 0.432 -0.285 33.622 1.00 96.94 171 MET A N 1
ATOM 1378 C CA . MET A 1 171 ? -0.441 0.480 34.508 1.00 96.94 171 MET A CA 1
ATOM 1379 C C . MET A 1 171 ? -1.621 -0.370 34.997 1.00 96.94 171 MET A C 1
ATOM 1381 O O . MET 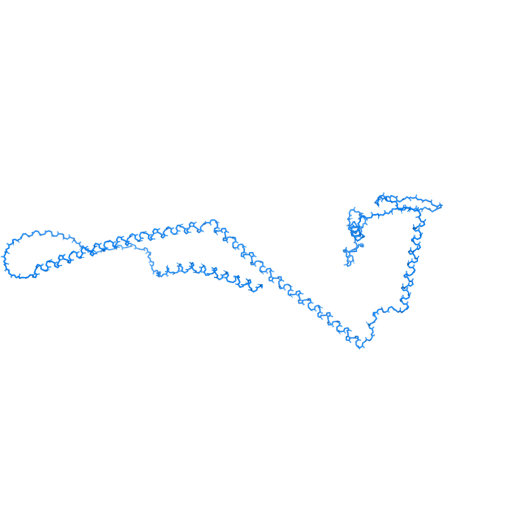A 1 171 ? -1.915 -0.372 36.193 1.00 96.94 171 MET A O 1
ATOM 1385 N N . ILE A 1 172 ? -2.284 -1.113 34.104 1.00 96.25 172 ILE A N 1
ATOM 1386 C CA . ILE A 1 172 ? -3.393 -2.008 34.468 1.00 96.25 172 ILE A CA 1
ATOM 1387 C C . ILE A 1 172 ? -2.894 -3.118 35.398 1.00 96.25 172 ILE A C 1
ATOM 1389 O O . ILE A 1 172 ? -3.491 -3.349 36.450 1.00 96.25 172 ILE A O 1
ATOM 1393 N N . ARG A 1 173 ? -1.769 -3.767 35.067 1.00 95.88 173 ARG A N 1
ATOM 1394 C CA . ARG A 1 173 ? -1.141 -4.800 35.906 1.00 95.88 173 ARG A CA 1
ATOM 1395 C C . ARG A 1 173 ? -0.772 -4.257 37.286 1.00 95.88 173 ARG A C 1
ATOM 1397 O O . ARG A 1 173 ? -0.976 -4.949 38.281 1.00 95.88 173 ARG A O 1
ATOM 1404 N N . LYS A 1 174 ? -0.248 -3.030 37.366 1.00 94.88 174 LYS A N 1
ATOM 1405 C CA . LYS A 1 174 ? 0.093 -2.368 38.631 1.00 94.88 174 LYS A CA 1
ATOM 1406 C C . LYS A 1 174 ? -1.154 -2.089 39.466 1.00 94.88 174 LYS A C 1
ATOM 1408 O O . LYS A 1 174 ? -1.179 -2.483 40.626 1.00 94.88 174 LYS A O 1
ATOM 1413 N N . ARG A 1 175 ? -2.206 -1.515 38.872 1.00 92.38 175 ARG A N 1
ATOM 1414 C CA . ARG A 1 175 ? -3.486 -1.279 39.563 1.00 92.38 175 ARG A CA 1
ATOM 1415 C C . ARG A 1 175 ? -4.120 -2.572 40.059 1.00 92.38 175 ARG A C 1
ATOM 1417 O O . ARG A 1 175 ? -4.610 -2.607 41.179 1.00 92.38 175 ARG A O 1
ATOM 1424 N N . LEU A 1 176 ? -4.075 -3.642 39.266 1.00 91.12 176 LEU A N 1
ATOM 1425 C CA . LEU A 1 176 ? -4.588 -4.945 39.685 1.00 91.12 176 LEU A CA 1
ATOM 1426 C C . LEU A 1 176 ? -3.808 -5.486 40.894 1.00 91.12 176 LEU A C 1
ATOM 1428 O O . LEU A 1 176 ? -4.414 -5.884 41.882 1.00 91.12 176 LEU A O 1
ATOM 1432 N N . LYS A 1 177 ? -2.470 -5.407 40.866 1.00 90.19 177 LYS A N 1
ATOM 1433 C CA . LYS A 1 177 ? -1.623 -5.784 42.011 1.00 90.19 177 LYS A CA 1
ATOM 1434 C C . LYS A 1 177 ? -1.865 -4.913 43.244 1.00 90.19 177 LYS A C 1
ATOM 1436 O O . LYS A 1 177 ? -1.781 -5.425 44.355 1.00 90.19 177 LYS A O 1
ATOM 1441 N N . GLU A 1 178 ? -2.105 -3.615 43.078 1.00 87.75 178 GLU A N 1
ATOM 1442 C CA . GLU A 1 178 ? -2.456 -2.700 44.174 1.00 87.75 178 GLU A CA 1
ATOM 1443 C C . GLU A 1 178 ? -3.828 -3.055 44.761 1.00 87.75 178 GLU A C 1
ATOM 1445 O O . GLU A 1 178 ? -3.958 -3.137 45.978 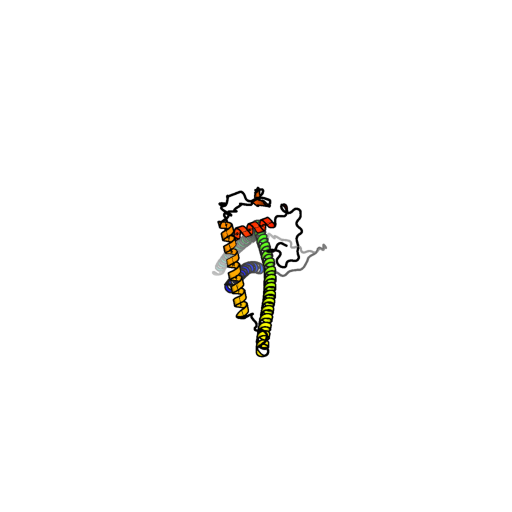1.00 87.75 178 GLU A O 1
ATOM 1450 N N . MET A 1 179 ? -4.826 -3.356 43.924 1.00 75.62 179 MET A N 1
ATOM 1451 C CA . MET A 1 179 ? -6.132 -3.845 44.378 1.00 75.62 179 MET A CA 1
ATOM 1452 C C . MET A 1 179 ? -6.019 -5.173 45.134 1.00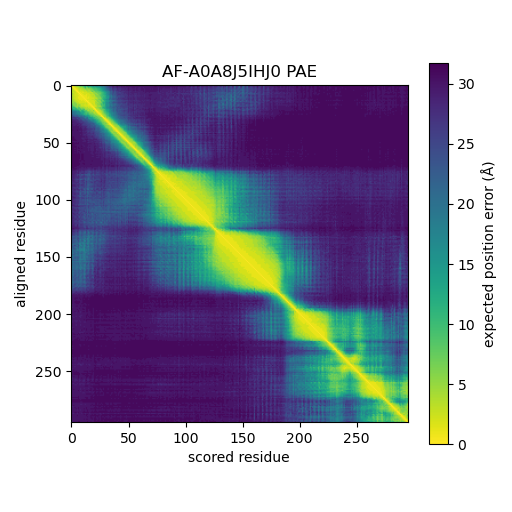 75.62 179 MET A C 1
ATOM 1454 O O . MET A 1 179 ? -6.674 -5.336 46.159 1.00 75.62 179 MET A O 1
ATOM 1458 N N . ASP A 1 180 ? -5.177 -6.101 44.675 1.00 74.94 180 ASP A N 1
ATOM 1459 C CA . ASP A 1 180 ? -4.944 -7.381 45.354 1.00 74.94 180 ASP A CA 1
ATOM 1460 C C . ASP A 1 180 ? -4.165 -7.217 46.674 1.00 74.94 180 ASP A C 1
ATOM 1462 O O . ASP A 1 180 ? -4.449 -7.920 47.641 1.00 74.94 180 ASP A O 1
ATOM 1466 N N . GLN A 1 181 ? -3.238 -6.256 46.766 1.00 67.12 181 GLN A N 1
ATOM 1467 C CA . GLN A 1 181 ? -2.544 -5.913 48.019 1.00 67.12 181 GLN A CA 1
ATOM 1468 C C . GLN A 1 181 ? -3.482 -5.231 49.025 1.00 67.12 181 GLN A C 1
ATOM 1470 O O . GLN A 1 181 ? -3.506 -5.609 50.193 1.00 67.12 181 GLN A O 1
ATOM 1475 N N . VAL A 1 182 ? -4.327 -4.300 48.570 1.00 58.00 182 VAL A N 1
ATOM 1476 C CA . VAL A 1 182 ? -5.372 -3.671 49.399 1.00 58.00 182 VAL A CA 1
ATOM 1477 C C . VAL A 1 182 ? -6.423 -4.698 49.844 1.00 58.00 182 VAL A C 1
ATOM 1479 O O . VAL A 1 182 ? -6.958 -4.585 50.945 1.00 58.00 182 VAL A O 1
ATOM 1482 N N . ARG A 1 183 ? -6.684 -5.742 49.049 1.00 51.97 183 ARG A N 1
ATOM 1483 C CA . ARG A 1 183 ? -7.540 -6.888 49.411 1.00 51.97 183 ARG A CA 1
ATOM 1484 C C . ARG A 1 183 ? -6.914 -7.787 50.490 1.00 51.97 183 ARG A C 1
ATOM 1486 O O . ARG A 1 183 ? -7.651 -8.471 51.195 1.00 51.97 183 ARG A O 1
ATOM 1493 N N . GLY A 1 184 ? -5.587 -7.767 50.647 1.00 52.66 184 GLY A N 1
ATOM 1494 C CA . GLY A 1 184 ? -4.870 -8.463 51.723 1.00 52.66 184 GLY A CA 1
ATOM 1495 C C . GLY A 1 184 ? -5.019 -7.810 53.104 1.00 52.66 184 GLY A C 1
ATOM 1496 O O . GLY A 1 184 ? -4.984 -8.516 54.107 1.00 52.66 184 GLY A O 1
ATOM 1497 N N . GLU A 1 185 ? -5.246 -6.491 53.165 1.00 51.81 185 GLU A N 1
ATOM 1498 C CA . GLU A 1 185 ? -5.396 -5.735 54.426 1.00 51.81 185 GLU A CA 1
ATOM 1499 C C . GLU A 1 185 ? -6.810 -5.171 54.660 1.00 51.81 185 GLU A C 1
ATOM 1501 O O . GLU A 1 185 ? -7.185 -4.889 55.797 1.00 51.81 185 GLU A O 1
ATOM 1506 N N . SER A 1 186 ? -7.644 -5.054 53.624 1.00 46.47 186 SER A N 1
ATOM 1507 C CA . SER A 1 186 ? -9.034 -4.604 53.739 1.00 46.47 186 SER A CA 1
ATOM 1508 C C . SER A 1 186 ? -9.994 -5.642 53.155 1.00 46.47 186 SER A C 1
ATOM 1510 O O . SER A 1 186 ? -10.135 -5.820 51.946 1.00 46.47 186 SER A O 1
ATOM 1512 N N . SER A 1 187 ? -10.714 -6.327 54.042 1.00 48.97 187 SER A N 1
ATOM 1513 C CA . SER A 1 187 ? -11.730 -7.340 53.714 1.00 48.97 187 SER A CA 1
ATOM 1514 C C . SER A 1 187 ? -12.996 -6.787 53.022 1.00 48.97 187 SER A C 1
ATOM 1516 O O . SER A 1 187 ? -14.037 -7.442 53.000 1.00 48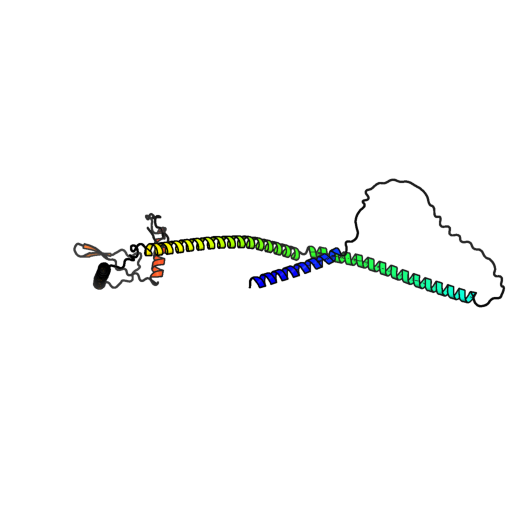.97 187 SER A O 1
ATOM 1518 N N . CYS A 1 188 ? -12.959 -5.578 52.455 1.00 49.19 188 CYS A N 1
ATOM 1519 C CA . CYS A 1 188 ? -14.169 -4.769 52.283 1.00 49.19 188 CYS A CA 1
ATOM 1520 C C . CYS A 1 188 ? -14.688 -4.626 50.843 1.00 49.19 188 CYS A C 1
ATOM 1522 O O . CYS A 1 188 ? -15.773 -4.076 50.670 1.00 49.19 188 CYS A O 1
ATOM 1524 N N . LEU A 1 189 ? -13.983 -5.103 49.808 1.00 47.72 189 LEU A N 1
ATOM 1525 C CA . LEU A 1 189 ? -14.400 -4.904 48.404 1.00 47.72 189 LEU A CA 1
ATOM 1526 C C . LEU A 1 189 ? -14.419 -6.185 47.557 1.00 47.72 189 LEU A C 1
ATOM 1528 O O . LEU A 1 189 ? -14.239 -6.139 46.344 1.00 47.72 189 LEU A O 1
ATOM 1532 N N . ASP A 1 190 ? -14.725 -7.322 48.185 1.00 46.38 190 ASP A N 1
ATOM 1533 C CA . ASP A 1 190 ? -15.200 -8.518 47.473 1.00 46.38 190 ASP A CA 1
ATOM 1534 C C . ASP A 1 190 ? -16.691 -8.771 47.672 1.00 46.38 190 ASP A C 1
ATOM 1536 O O . ASP A 1 190 ? -17.179 -9.898 47.658 1.00 46.38 190 ASP A O 1
ATOM 1540 N N . LYS A 1 191 ? -17.454 -7.682 47.759 1.00 51.88 191 LYS A N 1
ATOM 1541 C CA . LYS A 1 191 ? -18.842 -7.708 47.322 1.00 51.88 191 LYS A CA 1
ATOM 1542 C C . LYS A 1 191 ? -18.866 -7.577 45.795 1.00 51.88 191 LYS A C 1
ATOM 1544 O O . LYS A 1 191 ? -19.460 -6.651 45.254 1.00 51.88 191 LYS A O 1
ATOM 1549 N N . ARG A 1 192 ? -18.327 -8.577 45.074 1.00 47.06 192 ARG A N 1
ATOM 1550 C CA . ARG A 1 192 ? -19.167 -9.113 43.990 1.00 47.06 192 ARG A CA 1
ATOM 1551 C C . ARG A 1 192 ? -20.488 -9.353 44.683 1.00 47.06 192 ARG A C 1
ATOM 1553 O O . ARG A 1 192 ? -20.479 -10.030 45.708 1.00 47.06 192 ARG A O 1
ATOM 1560 N N . ILE A 1 193 ? -21.546 -8.704 44.216 1.00 54.47 193 ILE A N 1
ATOM 1561 C CA . ILE A 1 193 ? -22.906 -8.912 44.697 1.00 54.47 193 ILE A CA 1
ATOM 1562 C C . ILE A 1 193 ? -23.138 -10.416 44.579 1.00 54.47 193 ILE A C 1
ATOM 1564 O O . ILE A 1 193 ? -23.474 -10.936 43.523 1.00 54.47 193 ILE A O 1
ATOM 1568 N N . ARG A 1 194 ? -22.800 -11.149 45.636 1.00 55.06 194 ARG A N 1
ATOM 1569 C CA . ARG A 1 194 ? -23.267 -12.489 45.876 1.00 55.06 194 ARG A CA 1
ATOM 1570 C C . ARG A 1 194 ? -24.699 -12.170 46.238 1.00 55.06 194 ARG A C 1
ATOM 1572 O O . ARG A 1 194 ? -24.861 -11.603 47.319 1.00 55.06 194 ARG A O 1
ATOM 1579 N N . PRO A 1 195 ? -25.669 -12.368 45.322 1.00 53.84 195 PRO A N 1
ATOM 1580 C CA . PRO A 1 195 ? -27.046 -12.054 45.637 1.00 53.84 195 PRO A CA 1
ATOM 1581 C C . PRO A 1 195 ? -27.306 -12.738 46.964 1.00 53.84 195 PRO A C 1
ATOM 1583 O O . PRO A 1 195 ? -27.036 -13.941 47.116 1.00 53.84 195 PRO A O 1
ATOM 1586 N N . GLU A 1 196 ? -27.678 -11.936 47.955 1.00 59.38 196 GLU A N 1
ATOM 1587 C CA . GLU A 1 196 ? -28.067 -12.475 49.238 1.00 59.38 196 GLU A CA 1
ATOM 1588 C C . GLU A 1 196 ? -29.115 -13.558 48.929 1.00 59.38 196 GLU A C 1
ATOM 1590 O O . GLU A 1 196 ? -29.873 -13.422 47.964 1.00 59.38 196 GLU A O 1
ATOM 1595 N N . PRO A 1 197 ? -29.170 -14.693 49.641 1.0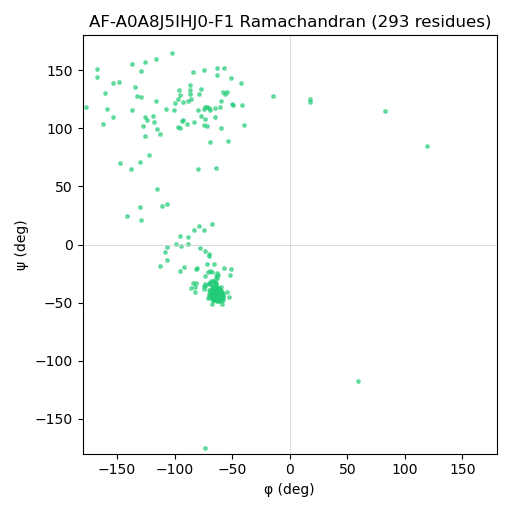0 64.69 197 PRO A N 1
ATOM 1596 C CA . PRO A 1 197 ? -30.207 -15.690 49.378 1.00 64.69 197 PRO A CA 1
ATOM 1597 C C . PRO A 1 197 ? -31.630 -15.086 49.364 1.00 64.69 197 PRO A C 1
ATOM 1599 O O . PRO A 1 197 ? -32.517 -15.661 48.737 1.00 64.69 197 PRO A O 1
ATOM 1602 N N . ALA A 1 198 ? -31.828 -13.915 49.985 1.00 67.94 198 ALA A N 1
ATOM 1603 C CA . ALA A 1 198 ? -32.998 -13.054 49.826 1.00 67.94 198 ALA A CA 1
ATOM 1604 C C . ALA A 1 198 ? -33.121 -12.412 48.422 1.00 67.94 198 ALA A C 1
ATOM 1606 O O . ALA A 1 198 ? -34.159 -12.579 47.786 1.00 67.94 198 ALA A O 1
ATOM 1607 N N . ASP A 1 199 ? -32.077 -11.760 47.900 1.00 71.50 199 ASP A N 1
ATOM 1608 C CA . ASP A 1 199 ? -32.051 -11.162 46.553 1.00 71.50 199 ASP A CA 1
ATOM 1609 C C . ASP A 1 199 ? -32.291 -12.202 45.459 1.00 71.50 199 ASP A C 1
ATOM 1611 O O . ASP A 1 199 ? -33.058 -11.972 44.529 1.00 71.50 199 ASP A O 1
ATOM 1615 N N . LYS A 1 200 ? -31.676 -13.386 45.577 1.00 77.38 200 LYS A N 1
ATOM 1616 C CA . LYS A 1 200 ? -31.878 -14.466 44.602 1.00 77.38 200 LYS A CA 1
ATOM 1617 C C . LYS A 1 200 ? -33.344 -14.908 44.555 1.00 77.38 200 LYS A C 1
ATOM 1619 O O . LYS A 1 200 ? -33.890 -15.073 43.470 1.00 77.38 200 LYS A O 1
ATOM 1624 N N . ARG A 1 201 ? -33.988 -15.046 45.720 1.00 78.06 201 ARG A N 1
ATOM 1625 C CA . ARG A 1 201 ? -35.420 -15.372 45.820 1.00 78.06 201 ARG A CA 1
ATOM 1626 C C . ARG A 1 201 ? -36.306 -14.254 45.280 1.00 78.06 201 ARG A C 1
ATOM 1628 O O . ARG A 1 201 ? -37.330 -14.549 44.678 1.00 78.06 201 ARG A O 1
ATOM 1635 N N . LEU A 1 202 ? -35.914 -12.995 45.471 1.00 84.06 202 LEU A N 1
ATOM 1636 C CA . LEU A 1 202 ? -36.622 -11.841 44.921 1.00 84.06 202 LEU A CA 1
ATOM 1637 C C . LEU A 1 202 ? -36.567 -11.834 43.386 1.00 84.06 202 LEU A C 1
ATOM 1639 O O . LEU A 1 202 ? -37.597 -11.674 42.740 1.00 84.06 202 LEU A O 1
ATOM 1643 N N . PHE A 1 203 ? -35.393 -12.069 42.795 1.00 80.50 203 PHE A N 1
ATOM 1644 C CA . PHE A 1 203 ? -35.257 -12.185 41.340 1.00 80.50 203 PHE A CA 1
ATOM 1645 C C . PHE A 1 203 ? -36.007 -13.399 40.780 1.00 80.50 203 PHE A C 1
ATOM 1647 O O . PHE A 1 203 ? -36.659 -13.277 39.748 1.00 80.50 203 PHE A O 1
ATOM 1654 N N . GLU A 1 204 ? -35.968 -14.549 41.460 1.00 84.31 204 GLU A N 1
ATOM 1655 C CA . GLU A 1 204 ? -36.767 -15.724 41.085 1.00 84.31 204 GLU A CA 1
ATOM 1656 C C . GLU A 1 204 ? -38.274 -15.426 41.151 1.00 84.31 204 GLU A C 1
ATOM 1658 O O . GLU A 1 204 ? -39.010 -15.814 40.247 1.00 84.31 204 GLU A O 1
ATOM 1663 N N . ALA A 1 205 ? -38.742 -14.696 42.168 1.00 88.62 205 ALA A N 1
ATOM 1664 C CA . ALA A 1 205 ? -40.136 -14.266 42.263 1.00 88.62 205 ALA A CA 1
ATOM 1665 C C . ALA A 1 205 ? -40.526 -13.335 41.104 1.00 88.62 205 ALA A C 1
ATOM 1667 O O . ALA A 1 205 ? -41.531 -13.592 40.448 1.00 88.62 205 ALA A O 1
ATOM 1668 N N . TYR A 1 206 ? -39.703 -12.330 40.784 1.00 87.19 206 TYR A N 1
ATOM 1669 C CA . TYR A 1 206 ? -39.964 -11.439 39.650 1.00 87.19 206 TYR A CA 1
ATOM 1670 C C . TYR A 1 206 ? -39.975 -12.167 38.305 1.00 87.19 206 TYR A C 1
ATOM 1672 O O . TYR A 1 206 ? -40.817 -11.870 37.463 1.00 87.19 206 TYR A O 1
ATOM 1680 N N . LEU A 1 207 ? -39.070 -13.126 38.091 1.00 89.12 207 LEU A N 1
ATOM 1681 C CA . LEU A 1 207 ? -39.064 -13.929 36.866 1.00 89.12 207 LEU A CA 1
ATOM 1682 C C . LEU A 1 207 ? -40.333 -14.782 36.753 1.00 89.12 207 LEU A C 1
ATOM 1684 O O . LEU A 1 207 ? -40.968 -14.780 35.704 1.00 89.12 207 LEU A O 1
ATOM 1688 N N . ASN A 1 208 ? -40.763 -15.420 37.844 1.00 87.44 208 ASN A N 1
ATOM 1689 C CA . ASN A 1 208 ? -42.013 -16.182 37.862 1.00 87.44 208 ASN A CA 1
ATOM 1690 C C . ASN A 1 208 ? -43.248 -15.288 37.637 1.00 87.44 208 ASN A C 1
ATOM 1692 O O . ASN A 1 208 ? -44.200 -15.692 36.969 1.00 87.44 208 ASN A O 1
ATOM 1696 N N . GLU A 1 209 ? -43.253 -14.070 38.185 1.00 91.94 209 GLU A N 1
ATOM 1697 C CA . GLU A 1 209 ? -44.314 -13.088 37.942 1.00 91.94 209 GLU A CA 1
ATOM 1698 C C . GLU A 1 209 ? -44.343 -12.638 36.478 1.00 91.94 209 GLU A C 1
ATOM 1700 O O . GLU A 1 209 ? -45.424 -12.545 35.894 1.00 91.94 209 GLU A O 1
ATOM 1705 N N . LEU A 1 210 ? -43.176 -12.407 35.869 1.00 91.38 210 LEU A N 1
ATOM 1706 C CA . LEU A 1 210 ? -43.058 -12.086 34.448 1.00 91.38 210 LEU A CA 1
ATOM 1707 C C . LEU A 1 210 ? -43.570 -13.228 33.573 1.00 91.38 210 LEU A C 1
ATOM 1709 O O . LEU A 1 210 ? -44.374 -12.970 32.679 1.00 91.38 210 LEU A O 1
ATOM 1713 N N . ASP A 1 211 ? -43.195 -14.473 33.863 1.00 89.81 211 ASP A N 1
ATOM 1714 C CA . ASP A 1 211 ? -43.701 -15.646 33.144 1.00 89.81 211 ASP A CA 1
ATOM 1715 C C . ASP A 1 211 ? -45.232 -15.737 33.241 1.00 89.81 211 ASP A C 1
ATOM 1717 O O . ASP A 1 211 ? -45.914 -15.968 32.242 1.00 89.81 211 ASP A O 1
ATOM 1721 N N . ALA A 1 212 ? -45.807 -15.465 34.417 1.00 90.62 212 ALA A N 1
ATOM 1722 C CA . ALA A 1 212 ? -47.256 -15.423 34.600 1.00 90.62 212 ALA A CA 1
ATOM 1723 C C . ALA A 1 212 ? -47.930 -14.242 33.869 1.00 90.62 212 ALA A C 1
ATOM 1725 O O . ALA A 1 212 ? -49.091 -14.339 33.458 1.00 90.62 212 ALA A O 1
ATOM 1726 N N . ILE A 1 213 ? -47.249 -13.103 33.716 1.00 91.25 213 ILE A N 1
ATOM 1727 C CA . ILE A 1 213 ? -47.736 -11.962 32.924 1.00 91.25 213 ILE A CA 1
ATOM 1728 C C . ILE A 1 213 ? -47.703 -12.300 31.432 1.00 91.25 213 ILE A C 1
ATOM 1730 O O . ILE A 1 213 ? -48.706 -12.078 30.753 1.00 91.25 213 ILE A O 1
ATOM 1734 N N . TYR A 1 214 ? -46.610 -12.876 30.930 1.00 88.69 214 TYR A N 1
ATOM 1735 C CA . TYR A 1 214 ? -46.512 -13.312 29.538 1.00 88.69 214 TYR A CA 1
ATOM 1736 C C . TYR A 1 214 ? -47.527 -14.408 29.226 1.00 88.69 214 TYR A C 1
ATOM 1738 O O . TYR A 1 214 ? -48.266 -14.264 28.264 1.00 88.69 214 TYR A O 1
ATOM 1746 N N . ALA A 1 215 ? -47.696 -15.412 30.090 1.00 90.88 215 ALA A N 1
ATOM 1747 C CA . ALA A 1 215 ? -48.709 -16.451 29.900 1.00 90.88 215 ALA A CA 1
ATOM 1748 C C . ALA A 1 215 ? -50.142 -15.889 29.857 1.00 90.88 215 ALA A C 1
ATOM 1750 O O . ALA A 1 215 ? -50.960 -16.331 29.052 1.00 90.88 215 ALA A O 1
ATOM 1751 N N . ARG A 1 216 ? -50.463 -14.890 30.694 1.00 90.06 216 ARG A N 1
ATOM 1752 C CA . ARG A 1 216 ? -51.757 -14.185 30.625 1.00 90.06 216 ARG A CA 1
ATOM 1753 C C . ARG A 1 216 ? -51.903 -13.390 29.336 1.00 90.06 216 ARG A C 1
ATOM 1755 O O . ARG A 1 216 ? -52.979 -13.382 28.752 1.00 90.06 216 ARG A O 1
ATOM 1762 N N . THR A 1 217 ? -50.834 -12.734 28.907 1.00 85.44 217 THR A N 1
ATOM 1763 C CA . THR A 1 217 ? -50.799 -11.962 27.664 1.00 85.44 217 THR A CA 1
ATOM 1764 C C . THR A 1 217 ? -51.012 -12.885 26.465 1.00 85.44 217 THR A C 1
ATOM 1766 O O . THR A 1 217 ? -51.894 -12.630 25.652 1.00 85.44 217 THR A O 1
ATOM 1769 N N . ASP A 1 218 ? -50.315 -14.017 26.421 1.00 82.19 218 ASP A N 1
ATOM 1770 C CA . ASP A 1 218 ? -50.474 -15.053 25.404 1.00 82.19 218 ASP A CA 1
ATOM 1771 C C . ASP A 1 218 ? -51.881 -15.652 25.421 1.00 82.19 218 ASP A C 1
ATOM 1773 O O . ASP A 1 218 ? -52.472 -15.827 24.364 1.00 82.19 218 ASP A O 1
ATOM 1777 N N . ALA A 1 219 ? -52.466 -15.911 26.594 1.00 85.88 219 ALA A N 1
ATOM 1778 C CA . ALA A 1 219 ? -53.845 -16.390 26.705 1.00 85.88 219 ALA A CA 1
ATOM 1779 C C . ALA A 1 219 ? -54.871 -15.357 26.199 1.00 85.88 219 ALA A C 1
ATOM 1781 O O . ALA A 1 219 ? -55.884 -15.723 25.602 1.00 85.88 219 ALA A O 1
ATOM 1782 N N . VAL A 1 220 ? -54.610 -14.058 26.388 1.00 83.69 220 VAL A N 1
ATOM 1783 C CA . VAL A 1 220 ? -55.422 -12.985 25.793 1.00 83.69 220 VAL A CA 1
ATOM 1784 C C . VAL A 1 220 ? -55.251 -12.981 24.276 1.00 83.69 220 VAL A C 1
ATOM 1786 O O . VAL A 1 220 ? -56.248 -13.009 23.566 1.00 83.69 220 VAL A O 1
ATOM 1789 N N . PHE A 1 221 ? -54.022 -13.054 23.764 1.00 73.69 221 PHE A N 1
ATOM 1790 C CA . PHE A 1 221 ? -53.775 -13.118 22.321 1.00 73.69 221 PHE A CA 1
ATOM 1791 C C . PHE A 1 221 ? -54.333 -14.388 21.663 1.00 73.69 221 PHE A C 1
ATOM 1793 O O . PHE A 1 221 ? -54.790 -14.318 20.530 1.00 73.69 221 PHE A O 1
ATOM 1800 N N . GLN A 1 222 ? -54.349 -15.522 22.366 1.00 75.81 222 GLN A N 1
ATOM 1801 C CA . GLN A 1 222 ? -54.970 -16.769 21.910 1.00 75.81 222 GLN A CA 1
ATOM 1802 C C . GLN A 1 222 ? -56.501 -16.716 21.963 1.00 75.81 222 GLN A C 1
ATOM 1804 O O . GLN A 1 222 ? -57.155 -17.328 21.125 1.00 75.81 222 GLN A O 1
ATOM 1809 N N . SER A 1 223 ? -57.082 -16.012 22.942 1.00 72.94 223 SER A N 1
ATOM 1810 C CA . SER A 1 223 ? -58.543 -15.856 23.054 1.00 72.94 223 SER A CA 1
ATOM 1811 C C . SER A 1 223 ? -59.102 -14.781 22.120 1.00 72.94 223 SER A C 1
ATOM 1813 O O . SER A 1 223 ? -60.279 -14.823 21.761 1.00 72.94 223 SER A O 1
ATOM 1815 N N . CYS A 1 224 ? -58.261 -13.856 21.657 1.00 65.38 224 CYS A N 1
ATOM 1816 C CA . CYS A 1 224 ? -58.529 -13.066 20.469 1.00 65.38 224 CYS A CA 1
ATOM 1817 C C . CYS A 1 224 ? -58.455 -13.982 19.235 1.00 65.38 224 CYS A C 1
ATOM 1819 O O . CYS A 1 224 ? -57.403 -14.106 18.616 1.00 65.38 224 CYS A O 1
ATOM 1821 N N . GLU A 1 225 ? -59.576 -14.619 18.874 1.00 55.53 225 GLU A N 1
ATOM 1822 C CA . GLU A 1 225 ? -59.764 -15.369 17.619 1.00 55.53 225 GLU A CA 1
ATOM 1823 C C . GLU A 1 225 ? -59.675 -14.444 16.393 1.00 55.53 225 GLU A C 1
ATOM 1825 O O . GLU A 1 225 ? -60.637 -14.225 15.653 1.00 55.53 225 GLU A O 1
ATOM 1830 N N . THR A 1 226 ? -58.499 -13.885 16.146 1.00 57.75 226 THR A N 1
ATOM 1831 C CA . THR A 1 226 ? -58.209 -13.230 14.887 1.00 57.75 226 THR A CA 1
ATOM 1832 C C . THR A 1 226 ? -56.959 -13.864 14.327 1.00 57.75 226 THR A C 1
ATOM 1834 O O . THR A 1 226 ? -55.845 -13.466 14.656 1.00 57.75 226 THR A O 1
ATOM 1837 N N . GLU A 1 227 ? -57.169 -14.869 13.474 1.00 55.88 227 GLU A N 1
ATOM 1838 C CA . GLU A 1 227 ? -56.130 -15.390 12.591 1.00 55.88 227 GLU A CA 1
ATOM 1839 C C . GLU A 1 227 ? -55.343 -14.203 12.017 1.00 55.88 227 GLU A C 1
ATOM 1841 O O . GLU A 1 227 ? -55.958 -13.329 11.386 1.00 55.88 227 GLU A O 1
ATOM 1846 N N . PRO A 1 228 ? -54.023 -14.132 12.262 1.00 56.28 228 PRO A N 1
ATOM 1847 C CA . PRO A 1 228 ? -53.125 -13.162 11.663 1.00 56.28 228 PRO A CA 1
ATOM 1848 C C . PRO A 1 228 ? -53.452 -12.924 10.191 1.00 56.28 228 PRO A C 1
ATOM 1850 O O . PRO A 1 228 ? -53.117 -13.732 9.322 1.00 56.28 228 PRO A O 1
ATOM 1853 N N . LYS A 1 229 ? -54.110 -11.808 9.864 1.00 55.56 229 LYS A N 1
ATOM 1854 C CA . LYS A 1 229 ? -54.353 -11.483 8.460 1.00 55.56 229 LYS A CA 1
ATOM 1855 C C . LYS A 1 229 ? -53.048 -10.949 7.896 1.00 55.56 229 LYS A C 1
ATOM 1857 O O . LYS A 1 229 ? -52.603 -9.863 8.261 1.00 55.56 229 LYS A O 1
ATOM 1862 N N . MET A 1 230 ? -52.433 -11.724 7.005 1.00 54.19 230 MET A N 1
ATOM 1863 C CA . MET A 1 230 ? -51.271 -11.287 6.237 1.00 54.19 230 MET A CA 1
ATOM 1864 C C . MET A 1 230 ? -51.667 -10.051 5.419 1.00 54.19 230 MET A C 1
ATOM 1866 O O . MET A 1 230 ? -52.351 -10.153 4.402 1.00 54.19 230 MET A O 1
ATOM 1870 N N . GLY A 1 231 ? -51.289 -8.874 5.914 1.00 56.38 231 GLY A N 1
ATOM 1871 C CA . GLY A 1 231 ? -51.658 -7.580 5.351 1.00 56.38 231 GLY A CA 1
ATOM 1872 C C . GLY A 1 231 ? -50.430 -6.687 5.147 1.00 56.38 231 GLY A C 1
ATOM 1873 O O . GLY A 1 231 ? -49.458 -6.797 5.898 1.00 56.38 231 GLY A O 1
ATOM 1874 N N . PRO A 1 232 ? -50.433 -5.802 4.134 1.00 53.00 232 PRO A N 1
ATOM 1875 C CA . PRO A 1 232 ? -49.323 -4.891 3.882 1.00 53.00 232 PRO A CA 1
ATOM 1876 C C . PRO A 1 232 ? -49.164 -3.894 5.042 1.00 53.00 232 PRO A C 1
ATOM 1878 O O . PRO A 1 232 ? -50.037 -3.075 5.330 1.00 53.00 232 PRO A O 1
ATOM 1881 N N . TYR A 1 233 ? -48.010 -3.968 5.704 1.00 57.34 233 TYR A N 1
ATOM 1882 C CA . TYR A 1 233 ? -47.772 -3.398 7.034 1.00 57.34 233 TYR A CA 1
ATOM 1883 C C . TYR A 1 233 ? -47.637 -1.879 7.116 1.00 57.34 233 TYR A C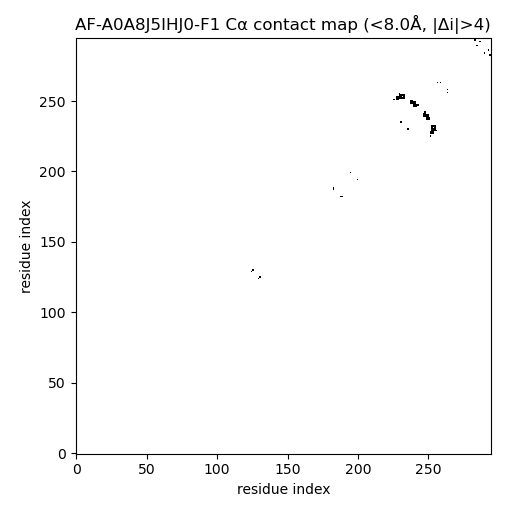 1
ATOM 1885 O O . TYR A 1 233 ? -47.507 -1.338 8.207 1.00 57.34 233 TYR A O 1
ATOM 1893 N N . LEU A 1 234 ? -47.623 -1.175 5.988 1.00 52.09 234 LEU A N 1
ATOM 1894 C CA . LEU A 1 234 ? -47.239 0.237 5.999 1.00 52.09 234 LEU A CA 1
ATOM 1895 C C . LEU A 1 234 ? -48.402 1.208 5.801 1.00 52.09 234 LEU A C 1
ATOM 1897 O O . LEU A 1 234 ? -48.221 2.379 6.106 1.00 52.09 234 LEU A O 1
ATOM 1901 N N . ASN A 1 235 ? -49.585 0.746 5.376 1.00 49.38 235 ASN A N 1
ATOM 1902 C CA . ASN A 1 235 ? -50.691 1.638 4.994 1.00 49.38 235 ASN A CA 1
ATOM 1903 C C . ASN A 1 235 ? -52.086 1.141 5.421 1.00 49.38 235 ASN A C 1
ATOM 1905 O O . ASN A 1 235 ? -53.075 1.489 4.777 1.00 49.38 235 ASN A O 1
ATOM 1909 N N . THR A 1 236 ? -52.202 0.306 6.458 1.00 56.12 236 THR A N 1
ATOM 1910 C CA . THR A 1 236 ? -53.532 -0.131 6.916 1.00 56.12 236 THR A CA 1
ATOM 1911 C C . THR A 1 236 ? -54.003 0.793 8.030 1.00 56.12 236 THR A C 1
ATOM 1913 O O . THR A 1 236 ? -53.478 0.753 9.140 1.00 56.12 236 THR A O 1
ATOM 1916 N N . THR A 1 237 ? -54.967 1.662 7.731 1.00 61.44 237 THR A N 1
ATOM 1917 C CA . THR A 1 237 ? -55.626 2.508 8.730 1.00 61.44 237 THR A CA 1
ATOM 1918 C C . THR A 1 237 ? -56.280 1.598 9.777 1.00 61.44 237 THR A C 1
ATOM 1920 O O . THR A 1 237 ? -57.074 0.739 9.381 1.00 61.44 237 THR A O 1
ATOM 1923 N N . PRO A 1 238 ? -55.967 1.736 11.082 1.00 66.38 238 PRO A N 1
ATOM 1924 C CA . PRO A 1 238 ? -56.588 0.917 12.119 1.00 66.38 238 PRO A CA 1
ATOM 1925 C C . PRO A 1 238 ? -58.111 1.020 12.029 1.00 66.38 238 PRO A C 1
ATOM 1927 O O . PRO A 1 238 ? -58.655 2.125 11.923 1.00 66.38 238 PRO A O 1
ATOM 1930 N N . LEU A 1 239 ? -58.809 -0.116 12.044 1.00 70.12 239 LEU A N 1
ATOM 1931 C CA . LEU A 1 239 ? -60.261 -0.111 11.912 1.00 70.12 239 LEU A CA 1
ATOM 1932 C C . LEU A 1 239 ? -60.862 0.369 13.235 1.00 70.12 239 LEU A C 1
ATOM 1934 O O . LEU A 1 239 ? -60.704 -0.283 14.267 1.00 70.12 239 LEU A O 1
ATOM 1938 N N . LYS A 1 240 ? -61.550 1.514 13.211 1.00 79.44 240 LYS A N 1
ATOM 1939 C CA . LYS A 1 240 ? -62.285 2.006 14.378 1.00 79.44 240 LYS A CA 1
ATOM 1940 C C . LYS A 1 240 ? -63.496 1.102 14.616 1.00 79.44 240 LYS A C 1
ATOM 1942 O O . LYS A 1 240 ? -64.384 1.020 13.767 1.00 79.44 240 LYS A O 1
ATOM 1947 N N . LYS A 1 241 ? -63.525 0.433 15.763 1.00 81.38 241 LYS A N 1
ATOM 1948 C CA . LYS A 1 241 ? -64.628 -0.402 16.239 1.00 81.38 241 LYS A CA 1
ATOM 1949 C C . LYS A 1 241 ? -65.207 0.190 17.523 1.00 81.38 241 LYS A C 1
ATOM 1951 O O . LYS A 1 241 ? -64.579 1.006 18.194 1.00 81.38 241 LYS A O 1
ATOM 1956 N N . ARG A 1 242 ? -66.438 -0.195 17.844 1.00 83.69 242 ARG A N 1
ATOM 1957 C CA . ARG A 1 242 ? -67.114 0.191 19.082 1.00 83.69 242 ARG A CA 1
ATOM 1958 C C . ARG A 1 242 ? -67.722 -1.058 19.695 1.00 83.69 242 ARG A C 1
ATOM 1960 O O . ARG A 1 242 ? -68.444 -1.771 19.002 1.00 83.69 242 ARG A O 1
ATOM 1967 N N . ASP A 1 243 ? -67.429 -1.291 20.964 1.00 80.38 243 ASP A N 1
ATOM 1968 C CA . ASP A 1 243 ? -68.087 -2.305 21.781 1.00 80.38 243 ASP A CA 1
ATOM 1969 C C . ASP A 1 243 ? -68.781 -1.599 22.953 1.00 80.38 243 ASP A C 1
ATOM 1971 O O . ASP A 1 243 ? -68.141 -0.967 23.797 1.00 80.38 243 ASP A O 1
ATOM 1975 N N . GLY A 1 244 ? -70.116 -1.595 22.936 1.00 84.94 244 GLY A N 1
ATOM 1976 C CA . GLY A 1 244 ? -70.927 -0.807 23.867 1.00 84.94 244 GLY A CA 1
ATOM 1977 C C . GLY A 1 244 ? -70.634 0.698 23.782 1.00 84.94 244 GLY A C 1
ATOM 1978 O O . GLY A 1 244 ? -70.846 1.318 22.742 1.00 84.94 244 GLY A O 1
ATOM 1979 N N . ASP A 1 245 ? -70.151 1.293 24.875 1.00 86.94 245 ASP A N 1
ATOM 1980 C CA . ASP A 1 245 ? -69.749 2.709 24.951 1.00 86.94 245 ASP A CA 1
ATOM 1981 C C . ASP A 1 245 ? -68.256 2.955 24.697 1.00 86.94 245 ASP A C 1
ATOM 1983 O O . ASP A 1 245 ? -67.819 4.104 24.664 1.00 86.94 245 ASP A O 1
ATOM 1987 N N . ILE A 1 246 ? -67.472 1.901 24.469 1.00 79.62 246 ILE A N 1
ATOM 1988 C CA . ILE A 1 246 ? -66.025 2.009 24.295 1.00 79.62 246 ILE A CA 1
ATOM 1989 C C . ILE A 1 246 ? -65.696 1.958 22.806 1.00 79.62 246 ILE A C 1
ATOM 1991 O O . ILE A 1 246 ? -65.919 0.956 22.126 1.00 79.62 246 ILE A O 1
ATOM 1995 N N . GLU A 1 247 ? -65.145 3.052 22.291 1.00 87.25 247 GLU A N 1
ATOM 1996 C CA . GLU A 1 247 ? -64.534 3.085 20.965 1.00 87.25 247 GLU A CA 1
ATOM 1997 C C . GLU A 1 247 ? -63.069 2.653 21.065 1.00 87.25 247 GLU A C 1
ATOM 1999 O O . GLU A 1 247 ? -62.309 3.188 21.873 1.00 87.25 247 GLU A O 1
ATOM 2004 N N . TYR A 1 248 ? -62.657 1.706 20.227 1.00 81.69 248 TYR A N 1
ATOM 2005 C CA . TYR A 1 248 ? -61.278 1.234 20.159 1.00 81.69 248 TYR A CA 1
ATOM 2006 C C . TYR A 1 248 ? -60.831 1.067 18.707 1.00 81.69 248 TYR A C 1
ATOM 2008 O O . TYR A 1 248 ? -61.633 0.887 17.791 1.00 81.69 248 TYR A O 1
ATOM 2016 N N . TYR A 1 249 ? -59.525 1.150 18.484 1.00 78.50 249 TYR A N 1
ATOM 2017 C CA . TYR A 1 249 ? -58.924 0.901 17.181 1.00 78.50 249 TYR A CA 1
ATOM 2018 C C . TYR A 1 249 ? -58.363 -0.512 17.170 1.00 78.50 249 TYR A C 1
ATOM 2020 O O . TYR A 1 249 ? -57.519 -0.856 17.994 1.00 78.50 249 TYR A O 1
ATOM 2028 N N . GLU A 1 250 ? -58.835 -1.334 16.243 1.00 71.19 250 GLU A N 1
ATOM 2029 C CA . GLU A 1 250 ? -58.338 -2.691 16.076 1.00 71.19 250 GLU A CA 1
ATOM 2030 C C . GLU A 1 250 ? -57.208 -2.695 15.039 1.00 71.19 250 GLU A C 1
ATOM 2032 O O . GLU A 1 250 ? -57.385 -2.262 13.895 1.00 71.19 250 GLU A O 1
ATOM 2037 N N . ASN A 1 251 ? -56.036 -3.185 15.447 1.00 67.31 251 ASN A N 1
ATOM 2038 C CA . ASN A 1 251 ? -54.895 -3.402 14.566 1.00 67.31 251 ASN A CA 1
ATOM 2039 C C . ASN A 1 251 ? -54.558 -4.898 14.557 1.00 67.31 251 ASN A C 1
ATOM 2041 O O . ASN A 1 251 ? -54.031 -5.420 15.533 1.00 67.31 251 ASN A O 1
ATOM 2045 N N . VAL A 1 252 ? -54.910 -5.586 13.466 1.00 62.19 252 VAL A N 1
ATOM 2046 C CA . VAL A 1 252 ? -54.727 -7.044 13.301 1.00 62.19 252 VAL A CA 1
ATOM 2047 C C . VAL A 1 252 ? -53.663 -7.361 12.241 1.00 62.19 252 VAL A C 1
ATOM 2049 O O . VAL A 1 252 ? -53.769 -8.324 11.481 1.00 62.19 252 VAL A O 1
ATOM 2052 N N . GLY A 1 253 ? -52.648 -6.509 12.120 1.00 59.16 253 GLY A N 1
ATOM 2053 C CA . GLY A 1 253 ? -51.517 -6.796 11.248 1.00 59.16 253 GLY A CA 1
ATOM 2054 C C . GLY A 1 253 ? -50.578 -7.810 11.896 1.00 59.16 253 GLY A C 1
ATOM 2055 O O . GLY A 1 253 ? -50.173 -7.623 13.038 1.00 59.16 253 GLY A O 1
ATOM 2056 N N . VAL A 1 254 ? -50.155 -8.830 11.142 1.00 60.09 254 VAL A N 1
ATOM 2057 C CA . VAL A 1 254 ? -48.933 -9.592 11.457 1.00 60.09 254 VAL A CA 1
ATOM 2058 C C . VAL A 1 254 ? -47.899 -9.411 10.351 1.00 60.09 254 VAL A C 1
ATOM 2060 O O . VAL A 1 254 ? -48.180 -9.641 9.173 1.00 60.09 254 VAL A O 1
ATOM 2063 N N . LEU A 1 255 ? -46.708 -8.935 10.731 1.00 63.06 255 LEU A N 1
ATOM 2064 C CA . LEU A 1 255 ? -45.604 -8.695 9.809 1.00 63.06 255 LEU A CA 1
ATOM 2065 C C . LEU A 1 255 ? -44.789 -9.972 9.700 1.00 63.06 255 LEU A C 1
ATOM 2067 O O . LEU A 1 255 ? -43.980 -10.283 10.572 1.00 63.06 255 LEU A O 1
ATOM 2071 N N . HIS A 1 256 ? -44.962 -10.684 8.595 1.00 65.94 256 HIS A N 1
ATOM 2072 C CA . HIS A 1 256 ? -44.023 -11.732 8.243 1.00 65.94 256 HIS A CA 1
ATOM 2073 C C . HIS A 1 256 ? -42.823 -11.105 7.531 1.00 65.94 256 HIS A C 1
ATOM 2075 O O . HIS A 1 256 ? -42.917 -10.709 6.366 1.00 65.94 256 HIS A O 1
ATOM 2081 N N . VAL A 1 257 ? -41.688 -11.006 8.223 1.00 68.94 257 VAL A N 1
ATOM 2082 C CA . VAL A 1 257 ? -40.441 -10.582 7.584 1.00 68.94 257 VAL A CA 1
ATOM 2083 C C . VAL A 1 257 ? -39.735 -11.817 7.024 1.00 68.94 257 VAL A C 1
ATOM 2085 O O . VAL A 1 257 ? -39.459 -12.745 7.778 1.00 68.94 257 VAL A O 1
ATOM 2088 N N . PRO A 1 258 ? -39.420 -11.869 5.716 1.00 74.62 258 PRO A N 1
ATOM 2089 C CA . PRO A 1 258 ? -38.810 -13.045 5.085 1.00 74.62 258 PRO A CA 1
ATOM 2090 C C . PRO A 1 258 ? -37.318 -13.223 5.426 1.00 74.62 258 PRO A C 1
ATOM 2092 O O . PRO A 1 258 ? -36.622 -13.999 4.774 1.00 74.62 258 PRO A O 1
ATOM 2095 N N . PHE A 1 259 ? -36.809 -12.490 6.416 1.00 79.44 259 PHE A N 1
ATOM 2096 C CA . PHE A 1 259 ? -35.406 -12.458 6.809 1.00 79.44 259 PHE A CA 1
ATOM 2097 C C . PHE A 1 259 ? -35.275 -12.760 8.299 1.00 79.44 259 PHE A C 1
ATOM 2099 O O . PHE A 1 259 ? -36.209 -12.565 9.074 1.00 79.44 259 PHE A O 1
ATOM 2106 N N . ASP A 1 260 ? -34.098 -13.226 8.705 1.00 83.69 260 ASP A N 1
ATOM 2107 C CA . ASP A 1 260 ? -33.791 -13.500 10.102 1.00 83.69 260 ASP A CA 1
ATOM 2108 C C . ASP A 1 260 ? -33.981 -12.253 10.977 1.00 83.69 260 ASP A C 1
ATOM 2110 O O . ASP A 1 260 ? -33.835 -11.111 10.525 1.00 83.69 260 ASP A O 1
ATOM 2114 N N . PHE A 1 261 ? -34.303 -12.480 12.252 1.00 77.69 261 PHE A N 1
ATOM 2115 C CA . PHE A 1 261 ? -34.600 -11.414 13.208 1.00 77.69 261 PHE A CA 1
ATOM 2116 C C . PHE A 1 261 ? -33.490 -10.357 13.251 1.00 77.69 261 PHE A C 1
ATOM 2118 O O . PHE A 1 261 ? -33.764 -9.166 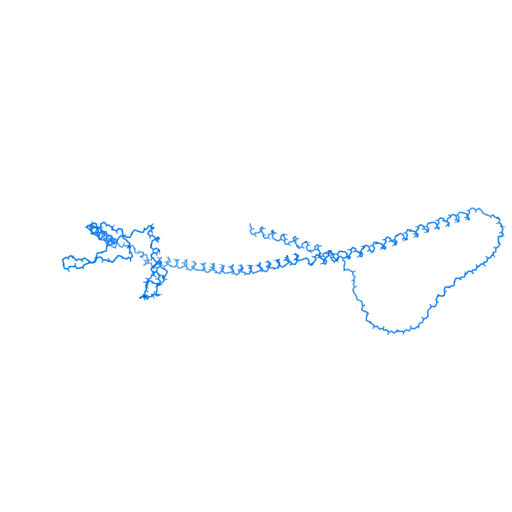13.149 1.00 77.69 261 PHE A O 1
ATOM 2125 N N . LYS A 1 262 ? -32.222 -10.784 13.302 1.00 81.81 262 LYS A N 1
ATOM 2126 C CA . LYS A 1 262 ? -31.078 -9.870 13.394 1.00 81.81 262 LYS A CA 1
ATOM 2127 C C . LYS A 1 262 ? -30.964 -8.974 12.161 1.00 81.81 262 LYS A C 1
ATOM 2129 O O . LYS A 1 262 ? -30.836 -7.760 12.299 1.00 81.81 262 LYS A O 1
ATOM 2134 N N . ARG A 1 263 ? -31.040 -9.550 10.960 1.00 81.38 263 ARG A N 1
ATOM 2135 C CA . ARG A 1 263 ? -31.010 -8.789 9.702 1.00 81.38 263 ARG A CA 1
ATOM 2136 C C . ARG A 1 263 ? -32.199 -7.844 9.565 1.00 81.38 263 ARG A C 1
ATOM 2138 O O . ARG A 1 263 ? -32.036 -6.727 9.086 1.00 81.38 263 ARG A O 1
ATOM 2145 N N . THR A 1 264 ? -33.370 -8.277 10.019 1.00 82.75 264 THR A N 1
ATOM 2146 C CA . THR A 1 264 ? -34.585 -7.460 10.054 1.00 82.75 264 THR A CA 1
ATOM 2147 C C . THR A 1 264 ? -34.425 -6.257 10.977 1.00 82.75 264 THR A C 1
ATOM 2149 O O . THR A 1 264 ? -34.722 -5.139 10.567 1.00 82.75 264 THR A O 1
ATOM 2152 N N . CYS A 1 265 ? -33.910 -6.461 12.193 1.00 79.56 265 CYS A N 1
ATOM 2153 C CA . CYS A 1 265 ? -33.648 -5.383 13.142 1.00 79.56 265 CYS A CA 1
ATOM 2154 C C . CYS A 1 265 ? -32.647 -4.368 12.588 1.00 79.56 265 CYS A C 1
ATOM 2156 O O . CYS A 1 265 ? -32.893 -3.173 12.694 1.00 79.56 265 CYS A O 1
ATOM 2158 N N . LEU A 1 266 ? -31.561 -4.829 11.956 1.00 80.75 266 LEU A N 1
ATOM 2159 C CA . LEU A 1 266 ? -30.572 -3.941 11.335 1.00 80.75 266 LEU A CA 1
ATOM 2160 C C . LEU A 1 266 ? -31.182 -3.111 10.200 1.00 80.75 266 LEU A C 1
ATOM 2162 O O . LEU A 1 266 ? -31.011 -1.898 10.166 1.00 80.75 266 LEU A O 1
ATOM 2166 N N . ALA A 1 267 ? -31.950 -3.742 9.311 1.00 78.56 267 ALA A N 1
ATOM 2167 C CA . ALA A 1 267 ? -32.616 -3.032 8.223 1.00 78.56 267 ALA A CA 1
ATOM 2168 C C . ALA A 1 267 ? -33.657 -2.025 8.743 1.00 78.56 267 ALA A C 1
ATOM 2170 O O . ALA A 1 267 ? -33.750 -0.910 8.235 1.00 78.56 267 ALA A O 1
ATOM 2171 N N . LEU A 1 268 ? -34.431 -2.390 9.771 1.00 79.19 268 LEU A N 1
ATOM 2172 C CA . LEU A 1 268 ? -35.399 -1.483 10.386 1.00 79.19 268 LEU A CA 1
ATOM 2173 C C . LEU A 1 268 ? -34.697 -0.303 11.069 1.00 79.19 268 LEU A C 1
ATOM 2175 O O . LEU A 1 268 ? -35.137 0.833 10.913 1.00 79.19 268 LEU A O 1
ATOM 2179 N N . TRP A 1 269 ? -33.580 -0.561 11.753 1.00 78.62 269 TRP A N 1
ATOM 2180 C CA . TRP A 1 269 ? -32.727 0.463 12.351 1.00 78.62 269 TRP A CA 1
ATOM 2181 C C . TRP A 1 269 ? -32.206 1.454 11.303 1.00 78.62 269 TRP A C 1
ATOM 2183 O O . TRP A 1 269 ? -32.342 2.665 11.465 1.00 78.62 269 TRP A O 1
ATOM 2193 N N . GLU A 1 270 ? -31.706 0.964 10.168 1.00 75.94 270 GLU A N 1
ATOM 2194 C CA . GLU A 1 270 ? -31.284 1.816 9.051 1.00 75.94 270 GLU A CA 1
ATOM 2195 C C . GLU A 1 270 ? -32.440 2.655 8.484 1.00 75.94 270 GLU A C 1
ATOM 2197 O O . GLU A 1 270 ? -32.261 3.843 8.210 1.00 75.94 270 GLU A O 1
ATOM 2202 N N . ILE A 1 271 ? -33.643 2.083 8.359 1.00 71.62 271 ILE A N 1
ATOM 2203 C CA . ILE A 1 271 ? -34.839 2.815 7.910 1.00 71.62 271 ILE A CA 1
ATOM 2204 C C . ILE A 1 271 ? -35.221 3.914 8.909 1.00 71.62 271 ILE A C 1
ATOM 2206 O O . ILE A 1 271 ? -35.584 5.015 8.493 1.00 71.62 271 ILE A O 1
ATOM 2210 N N . THR A 1 272 ? -35.110 3.665 10.218 1.00 68.25 272 THR A N 1
ATOM 2211 C CA . THR A 1 272 ? -35.398 4.690 11.237 1.00 68.25 272 THR A CA 1
ATOM 2212 C C . THR A 1 272 ? -34.429 5.872 11.207 1.00 68.25 272 THR A C 1
ATOM 2214 O O . THR A 1 272 ? -34.776 6.934 11.714 1.00 68.25 272 THR A O 1
ATOM 2217 N N . ARG A 1 273 ? -33.265 5.726 10.559 1.00 66.31 273 ARG A N 1
ATOM 2218 C CA . ARG A 1 273 ? -32.278 6.797 10.345 1.00 66.31 273 ARG A CA 1
ATOM 2219 C C . ARG A 1 273 ? -32.513 7.603 9.063 1.00 66.31 273 ARG A C 1
ATOM 2221 O O . ARG A 1 273 ? -31.713 8.478 8.746 1.00 66.31 273 ARG A O 1
ATOM 2228 N N . GLN A 1 274 ? -33.552 7.302 8.280 1.00 67.69 274 GLN A N 1
ATOM 2229 C CA . GLN A 1 274 ? -33.794 7.995 7.015 1.00 67.69 274 GLN A CA 1
ATOM 2230 C C . GLN A 1 274 ? -34.462 9.365 7.244 1.00 67.69 274 GLN A C 1
ATOM 2232 O O . GLN A 1 274 ? -35.625 9.419 7.655 1.00 67.69 274 GLN A O 1
ATOM 2237 N N . PRO A 1 275 ? -33.786 10.479 6.903 1.00 58.34 275 PRO A N 1
ATOM 2238 C CA . PRO A 1 275 ? -34.224 11.827 7.281 1.00 58.34 275 PRO A CA 1
ATOM 2239 C C . PRO A 1 275 ? -35.523 12.271 6.591 1.00 58.34 275 PRO A C 1
ATOM 2241 O O . PRO A 1 275 ? -36.265 13.096 7.110 1.00 58.34 275 PRO A O 1
ATOM 2244 N N . TYR A 1 276 ? -35.864 11.694 5.436 1.00 60.84 276 TYR A N 1
ATOM 2245 C CA . TYR A 1 276 ? -37.051 12.083 4.664 1.00 60.84 276 TYR A CA 1
ATOM 2246 C C . TYR A 1 276 ? -38.381 11.527 5.209 1.00 60.84 276 TYR A C 1
ATOM 2248 O O . TYR A 1 276 ? -39.436 11.843 4.661 1.00 60.84 276 TYR A O 1
ATOM 2256 N N . ARG A 1 277 ? -38.364 10.701 6.266 1.00 56.25 277 ARG A N 1
ATOM 2257 C CA . ARG A 1 277 ? -39.582 10.209 6.944 1.00 56.25 277 ARG A CA 1
ATOM 2258 C C . ARG A 1 277 ? -39.938 10.977 8.223 1.00 56.25 277 ARG A C 1
ATOM 2260 O O . ARG A 1 277 ? -40.911 10.608 8.874 1.00 56.25 277 ARG A O 1
ATOM 2267 N N . GLN A 1 278 ? -39.164 11.990 8.613 1.00 61.44 278 GLN A N 1
ATOM 2268 C CA . GLN A 1 278 ? -39.190 12.523 9.980 1.00 61.44 278 GLN A CA 1
ATOM 2269 C C . GLN A 1 278 ? -39.143 14.056 9.995 1.00 61.44 278 GLN A C 1
ATOM 2271 O O . GLN A 1 278 ? -38.180 14.652 10.459 1.00 61.44 278 GLN A O 1
ATOM 2276 N N . LEU A 1 279 ? -40.196 14.690 9.467 1.00 57.09 279 LEU A N 1
ATOM 2277 C CA . LEU A 1 279 ? -40.311 16.152 9.328 1.00 57.09 279 LEU A CA 1
ATOM 2278 C C . LEU A 1 279 ? -40.178 16.942 10.649 1.00 57.09 279 LEU A C 1
ATOM 2280 O O . LEU A 1 279 ? -39.818 18.111 10.584 1.00 57.09 279 LEU A O 1
ATOM 2284 N N . ASP A 1 280 ? -40.381 16.308 11.812 1.00 59.81 280 ASP A N 1
ATOM 2285 C CA . ASP A 1 280 ? -40.445 16.982 13.122 1.00 59.81 280 ASP A CA 1
ATOM 2286 C C . ASP A 1 280 ? -39.524 16.363 14.203 1.00 59.81 280 ASP A C 1
ATOM 2288 O O . ASP A 1 280 ? -39.786 16.509 15.398 1.00 59.81 280 ASP A O 1
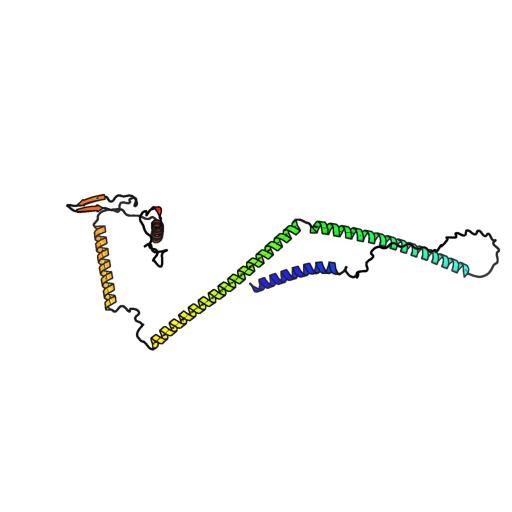ATOM 2292 N N . ARG A 1 281 ? -38.471 15.615 13.830 1.00 65.19 281 ARG A N 1
ATOM 2293 C CA . ARG A 1 281 ? -37.573 14.963 14.809 1.00 65.19 281 ARG A CA 1
ATOM 2294 C C . ARG A 1 281 ? -36.319 15.804 15.069 1.00 65.19 281 ARG A C 1
ATOM 2296 O O . ARG A 1 281 ? -35.579 16.109 14.139 1.00 65.19 281 ARG A O 1
ATOM 2303 N N . GLU A 1 282 ? -36.055 16.126 16.334 1.00 62.81 282 GLU A N 1
ATOM 2304 C CA . GLU A 1 282 ? -34.800 16.743 16.788 1.00 62.81 282 GLU A CA 1
ATOM 2305 C C . GLU A 1 282 ? -33.840 15.648 17.282 1.00 62.81 282 GLU A C 1
ATOM 2307 O O . GLU A 1 282 ? -34.233 14.792 18.073 1.00 62.81 282 GLU A O 1
ATOM 2312 N N . GLU A 1 283 ? -32.595 15.636 16.797 1.00 64.94 283 GLU A N 1
ATOM 2313 C CA . GLU A 1 283 ? -31.588 14.635 17.181 1.00 64.94 283 GLU A CA 1
ATOM 2314 C C . GLU A 1 283 ? -30.854 15.053 18.466 1.00 64.94 283 GLU A C 1
ATOM 2316 O O . GLU A 1 283 ? -30.257 16.134 18.535 1.00 64.94 283 GLU A O 1
ATOM 2321 N N . PHE A 1 284 ? -30.855 14.187 19.487 1.00 59.28 284 PHE A N 1
ATOM 2322 C CA . PHE A 1 284 ? -30.126 14.430 20.731 1.00 59.28 284 PHE A CA 1
ATOM 2323 C C . PHE A 1 284 ? -28.713 13.819 20.690 1.00 59.28 284 PHE A C 1
ATOM 2325 O O . PHE A 1 284 ? -28.520 12.614 20.831 1.00 59.28 284 PHE A O 1
ATOM 2332 N N . ASN A 1 285 ? -27.692 14.674 20.567 1.00 64.81 285 ASN A N 1
ATOM 2333 C CA . ASN A 1 285 ? -26.282 14.275 20.392 1.00 64.81 285 ASN A CA 1
ATOM 2334 C C . ASN A 1 285 ? -25.525 13.928 21.695 1.00 64.81 285 ASN A C 1
ATOM 2336 O O . ASN A 1 285 ? -24.298 13.855 21.697 1.00 64.81 285 ASN A O 1
ATOM 2340 N N . GLY A 1 286 ? -26.220 13.762 22.823 1.00 70.00 286 GLY A N 1
ATOM 2341 C CA . GLY A 1 286 ? -25.594 13.555 24.138 1.00 70.00 286 GLY A CA 1
ATOM 2342 C C . GLY A 1 286 ? -25.283 12.100 24.500 1.00 70.00 286 GLY A C 1
ATOM 2343 O O . GLY A 1 286 ? -24.921 11.837 25.644 1.00 70.00 286 GLY A O 1
ATOM 2344 N N . VAL A 1 287 ? -25.473 11.151 23.581 1.00 68.06 287 VAL A N 1
ATOM 2345 C CA . VAL A 1 287 ? -25.334 9.714 23.862 1.00 68.06 287 VAL A CA 1
ATOM 2346 C C . VAL A 1 287 ? -23.940 9.216 23.472 1.00 68.06 287 VAL A C 1
ATOM 2348 O O . VAL A 1 287 ? -23.465 9.496 22.376 1.00 68.06 287 VAL A O 1
ATOM 2351 N N . GLU A 1 288 ? -23.292 8.461 24.367 1.00 66.81 288 GLU A N 1
ATOM 2352 C CA . GLU A 1 288 ? -21.917 7.957 24.184 1.00 66.81 288 GLU A CA 1
ATOM 2353 C C . GLU A 1 288 ? -21.768 6.977 23.003 1.00 66.81 288 GLU A C 1
ATOM 2355 O O . GLU A 1 288 ? -20.695 6.905 22.407 1.00 66.81 288 GLU A O 1
ATOM 2360 N N . ASP A 1 289 ? -22.838 6.264 22.629 1.00 66.88 289 ASP A N 1
ATOM 2361 C CA . ASP A 1 289 ? -22.896 5.371 21.462 1.00 66.88 289 ASP A CA 1
ATOM 2362 C C . ASP A 1 289 ? -24.020 5.799 20.503 1.00 66.88 289 ASP A C 1
ATOM 2364 O O . ASP A 1 289 ? -25.109 5.215 20.459 1.00 66.88 289 ASP A O 1
ATOM 2368 N N . ALA A 1 290 ? -23.745 6.856 19.738 1.00 63.50 290 ALA A N 1
ATOM 2369 C CA . ALA A 1 290 ? -24.639 7.393 18.712 1.00 63.50 290 ALA A CA 1
ATOM 2370 C C . ALA A 1 290 ? -24.784 6.477 17.474 1.00 63.50 290 ALA A C 1
ATOM 2372 O O . ALA A 1 290 ? -25.607 6.737 16.594 1.00 63.50 290 ALA A O 1
ATOM 2373 N N . GLU A 1 291 ? -23.988 5.407 17.364 1.00 61.81 291 GLU A N 1
ATOM 2374 C CA . GLU A 1 291 ? -24.096 4.454 16.255 1.00 61.81 291 GLU A CA 1
ATOM 2375 C C . GLU A 1 291 ? -25.216 3.430 16.505 1.00 61.81 291 GLU A C 1
ATOM 2377 O O . GLU A 1 291 ? -25.964 3.105 15.573 1.00 61.81 291 GLU A O 1
ATOM 2382 N N . ASN A 1 292 ? -25.393 3.006 17.765 1.00 62.34 292 ASN A N 1
ATOM 2383 C CA . ASN A 1 292 ? -26.420 2.040 18.182 1.00 62.34 292 ASN A CA 1
ATOM 2384 C C . ASN A 1 292 ? -27.597 2.632 18.963 1.00 62.34 292 ASN A C 1
ATOM 2386 O O . ASN A 1 292 ? -28.526 1.895 19.297 1.00 62.34 292 ASN A O 1
ATOM 2390 N N . THR A 1 293 ? -27.594 3.935 19.248 1.00 60.28 293 THR A N 1
ATOM 2391 C CA . THR A 1 293 ? -28.663 4.573 20.025 1.00 60.28 293 THR A CA 1
ATOM 2392 C C . THR A 1 293 ? -29.192 5.802 19.304 1.00 60.28 293 THR A C 1
ATOM 2394 O O . THR A 1 293 ? -28.436 6.698 18.944 1.00 60.28 293 THR A O 1
ATOM 2397 N N . ILE A 1 294 ? -30.508 5.847 19.112 1.00 61.66 294 ILE A N 1
ATOM 2398 C CA . ILE A 1 294 ? -31.227 7.005 18.590 1.00 61.66 294 ILE A CA 1
ATOM 2399 C C . ILE A 1 294 ? -31.985 7.600 19.782 1.00 61.66 294 ILE A C 1
ATOM 2401 O O . ILE A 1 294 ? -32.847 6.929 20.352 1.00 61.66 294 ILE A O 1
ATOM 2405 N N . ALA A 1 295 ? -31.641 8.833 20.158 1.00 59.03 295 ALA A N 1
ATOM 2406 C CA . ALA A 1 295 ? -32.359 9.655 21.131 1.00 59.03 295 ALA A CA 1
ATOM 2407 C C . ALA A 1 295 ? -33.001 10.827 20.386 1.00 59.03 295 ALA A C 1
ATOM 2409 O O . ALA A 1 295 ? -32.289 11.520 19.625 1.00 59.03 295 ALA A O 1
#

Mean predicted aligned error: 23.72 Å